Protein AF-0000000084528798 (afdb_homodimer)

Solvent-accessible surface area (backbone atoms only — not comparable to full-atom values): 13586 Å² total; per-residue (Å²): 125,81,84,68,62,78,54,37,40,62,42,33,38,35,39,49,22,84,53,49,70,63,36,51,53,48,48,32,51,74,66,66,48,77,64,80,44,72,60,97,54,36,36,28,40,72,38,55,79,26,34,38,34,40,31,24,54,90,60,42,55,84,76,46,44,82,56,61,75,36,74,77,37,29,56,46,39,40,28,24,47,32,93,45,49,67,62,51,49,53,52,37,46,74,59,69,45,69,67,54,34,64,78,43,78,44,96,85,77,35,35,33,29,29,34,57,49,85,43,33,49,34,41,30,38,30,75,125,80,85,69,61,76,55,37,41,62,42,33,38,36,38,50,23,86,53,49,70,62,37,50,53,47,48,32,51,72,66,68,47,76,64,81,43,74,61,97,54,36,37,28,39,70,39,55,79,26,35,38,33,40,31,24,54,89,59,42,55,83,76,44,43,80,56,62,74,37,74,76,36,30,59,47,38,38,30,23,46,32,95,46,49,68,61,50,50,53,52,37,47,74,58,71,45,69,66,55,35,63,79,41,78,43,97,86,77,34,36,35,31,29,33,57,50,86,41,33,49,34,42,31,38,30,76

Foldseek 3Di:
DPPDDPDDDAAEDEDEAQDQVQLLLLVCLLVVDHWPDDDDAWTWHDDPRHIYIYGYPVCVCVVDPPDDDDAFAEDDEAEDEDPDAVVSQVSSVVSVFDWPDDQDADPVGKGWTWGAGPRHYIYIYID/DPPDDPDDDAAEDEDEAQDQVQLLLLVCLLVVDHWPDDDDAWTWHDDPRHIYIYGYPVCVCVVDPPDDDDAFAEDDEAEDEDPDAVVSQVSSVVSVFDWPDDQDADPVGKGWTWGAGPRHYIYIYID

Structure (mmCIF, N/CA/C/O backbone):
data_AF-0000000084528798-model_v1
#
loop_
_entity.id
_entity.type
_entity.pdbx_description
1 polymer 'VOC d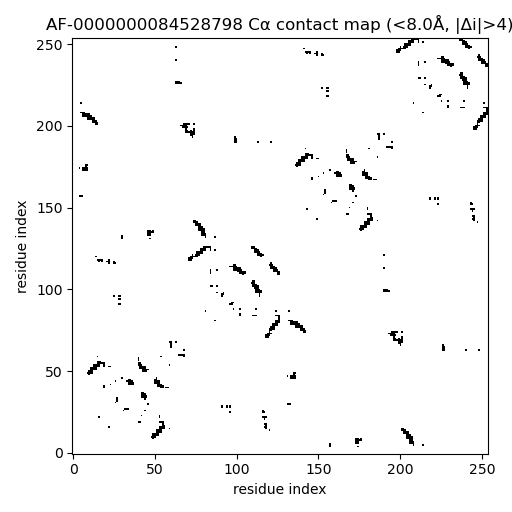omain-containing protein'
#
loop_
_atom_site.group_PDB
_atom_site.id
_atom_site.type_symbol
_atom_site.label_atom_id
_atom_site.label_alt_id
_atom_site.label_comp_id
_atom_site.label_asym_id
_atom_site.label_entity_id
_atom_site.label_seq_id
_atom_site.pdbx_PDB_ins_code
_atom_site.Cartn_x
_atom_site.Cartn_y
_atom_site.Cartn_z
_atom_site.occupancy
_atom_site.B_iso_or_equiv
_atom_site.auth_seq_id
_atom_site.auth_comp_id
_atom_site.auth_asym_id
_atom_site.auth_atom_id
_atom_site.pdbx_PDB_model_num
ATOM 1 N N . MET A 1 1 ? 12.227 8.516 27.359 1 34.59 1 MET A N 1
ATOM 2 C CA . MET A 1 1 ? 10.883 8.781 26.859 1 34.59 1 MET A CA 1
ATOM 3 C C . MET A 1 1 ? 10.594 7.945 25.609 1 34.59 1 MET A C 1
ATOM 5 O O . MET A 1 1 ? 11.383 7.938 24.672 1 34.59 1 MET A O 1
ATOM 9 N N . SER A 1 2 ? 10.016 6.867 25.531 1 41.38 2 SER A N 1
ATOM 10 C CA . SER A 1 2 ? 9.867 5.926 24.422 1 41.38 2 SER A CA 1
ATOM 11 C C . SER A 1 2 ? 9.555 6.648 23.109 1 41.38 2 SER A C 1
ATOM 13 O O . SER A 1 2 ? 8.602 7.422 23.031 1 41.38 2 SER A O 1
ATOM 15 N N . ASP A 1 3 ? 10.422 7.109 22.359 1 48.25 3 ASP A N 1
ATOM 16 C CA . ASP A 1 3 ? 10.32 7.961 21.172 1 48.25 3 ASP A CA 1
ATOM 17 C C . ASP A 1 3 ? 9.125 7.555 20.312 1 48.25 3 ASP A C 1
ATOM 19 O O . ASP A 1 3 ? 9.258 6.711 19.422 1 48.25 3 ASP A O 1
ATOM 23 N N . GLU A 1 4 ? 7.996 7.441 20.984 1 60.97 4 GLU A N 1
ATOM 24 C CA . GLU A 1 4 ? 6.73 6.98 20.422 1 60.97 4 GLU A CA 1
ATOM 25 C C . GLU A 1 4 ? 6.344 7.801 19.188 1 60.97 4 GLU A C 1
ATOM 27 O O . GLU A 1 4 ? 6.273 9.031 19.25 1 60.97 4 GLU A O 1
ATOM 32 N N . THR A 1 5 ? 6.652 7.254 17.984 1 78.62 5 THR A N 1
ATOM 33 C CA . THR A 1 5 ? 6.195 7.938 16.781 1 78.62 5 THR A CA 1
ATOM 34 C C . THR A 1 5 ? 4.688 8.172 16.828 1 78.62 5 THR A C 1
ATOM 36 O O . THR A 1 5 ? 3.961 7.434 17.5 1 78.62 5 THR A O 1
ATOM 39 N N . TRP A 1 6 ? 4.297 9.273 16.484 1 88.19 6 TRP A N 1
ATOM 40 C CA . TRP A 1 6 ? 2.889 9.656 16.5 1 88.19 6 TRP A CA 1
ATOM 41 C C . TRP A 1 6 ? 2.057 8.734 15.625 1 88.19 6 TRP A C 1
ATOM 43 O O . TRP A 1 6 ? 0.857 8.555 15.859 1 88.19 6 TRP A O 1
ATOM 53 N N . ALA A 1 7 ? 2.82 8.141 14.594 1 89.69 7 ALA A N 1
ATOM 54 C CA . ALA A 1 7 ? 2.145 7.273 13.625 1 89.69 7 ALA A CA 1
ATOM 55 C C . ALA A 1 7 ? 2.316 5.805 13.992 1 89.69 7 ALA A C 1
ATOM 57 O O . ALA A 1 7 ? 3.43 5.352 14.266 1 89.69 7 ALA A O 1
ATOM 58 N N . GLY A 1 8 ? 1.163 5.031 14.078 1 93.44 8 GLY A N 1
ATOM 59 C CA . GLY A 1 8 ? 1.229 3.598 14.312 1 93.44 8 GLY A CA 1
ATOM 60 C C . GLY A 1 8 ? 1.553 2.803 13.062 1 93.44 8 GLY A C 1
ATOM 61 O O . GLY A 1 8 ? 1.777 3.379 12 1 93.44 8 GLY A O 1
ATOM 62 N N . THR A 1 9 ? 1.639 1.48 13.227 1 95.69 9 THR A N 1
ATOM 63 C CA . THR A 1 9 ? 1.802 0.567 12.102 1 95.69 9 THR A CA 1
ATOM 64 C C . THR A 1 9 ? 0.577 0.606 11.195 1 95.69 9 THR A C 1
ATOM 66 O O . THR A 1 9 ? -0.559 0.642 11.672 1 95.69 9 THR A O 1
ATOM 69 N N . PRO A 1 10 ? 0.876 0.73 9.828 1 98 10 PRO A N 1
ATOM 70 C CA . PRO A 1 10 ? -0.282 0.629 8.938 1 98 10 PRO A CA 1
ATOM 71 C C . PRO A 1 10 ? -1.123 -0.618 9.203 1 98 10 PRO A C 1
ATOM 73 O O . PRO A 1 10 ? -0.584 -1.724 9.289 1 98 10 PRO A O 1
ATOM 76 N N . THR A 1 11 ? -2.436 -0.411 9.336 1 97.69 11 THR A N 1
ATOM 77 C CA . THR A 1 11 ? -3.312 -1.5 9.75 1 97.69 11 THR A CA 1
ATOM 78 C C . THR A 1 11 ? -4.188 -1.962 8.586 1 97.69 11 THR A C 1
ATOM 80 O O . THR A 1 11 ? -4.785 -3.037 8.641 1 97.69 11 THR A O 1
ATOM 83 N N . ALA A 1 12 ? -4.309 -1.135 7.57 1 98.38 12 ALA A N 1
ATOM 84 C CA . ALA A 1 12 ? -5.117 -1.499 6.41 1 98.38 12 ALA A CA 1
ATOM 85 C C . ALA A 1 12 ? -4.574 -0.859 5.137 1 98.38 12 ALA A C 1
ATOM 87 O O . ALA A 1 12 ? -3.998 0.232 5.18 1 98.38 12 ALA A O 1
ATOM 88 N N . THR A 1 13 ? -4.645 -1.525 4.105 1 98.81 13 THR A N 1
ATOM 89 C CA . THR A 1 13 ? -4.445 -1.022 2.752 1 98.81 13 THR A CA 1
ATOM 90 C C . THR A 1 13 ? -5.719 -1.188 1.922 1 98.81 13 THR A C 1
ATOM 92 O O . THR A 1 13 ? -6.242 -2.295 1.793 1 98.81 13 THR A O 1
ATOM 95 N N . THR A 1 14 ? -6.242 -0.095 1.463 1 98.81 14 THR A N 1
ATOM 96 C CA . THR A 1 14 ? -7.402 -0.132 0.583 1 98.81 14 THR A CA 1
ATOM 97 C C . THR A 1 14 ? -6.973 -0.08 -0.881 1 98.81 14 THR A C 1
ATOM 99 O O . THR A 1 14 ? -6.406 0.917 -1.332 1 98.81 14 THR A O 1
ATOM 102 N N . LEU A 1 15 ? -7.223 -1.139 -1.573 1 98.75 15 LEU A N 1
ATOM 103 C CA . LEU A 1 15 ? -6.875 -1.273 -2.984 1 98.75 15 LEU A CA 1
ATOM 104 C C . LEU A 1 15 ? -8.094 -1.033 -3.869 1 98.75 15 LEU A C 1
ATOM 106 O O . LEU A 1 15 ? -9.164 -1.598 -3.629 1 98.75 15 LEU A O 1
ATOM 110 N N . PHE A 1 16 ? -7.906 -0.176 -4.871 1 98.62 16 PHE A N 1
ATOM 111 C CA . PHE A 1 16 ? -9 0.13 -5.785 1 98.62 16 PHE A CA 1
ATOM 112 C C . PHE A 1 16 ? -9.133 -0.948 -6.852 1 98.62 16 PHE A C 1
ATOM 114 O O . PHE A 1 16 ? -8.125 -1.422 -7.391 1 98.62 16 PHE A O 1
ATOM 121 N N . CYS A 1 17 ? -10.32 -1.324 -7.109 1 97.44 17 CYS A N 1
ATOM 122 C CA . CYS A 1 17 ? -10.539 -2.395 -8.07 1 97.44 17 CYS A CA 1
ATOM 123 C C . CYS A 1 17 ? -11.641 -2.023 -9.062 1 97.44 17 CYS A C 1
ATOM 125 O O . CYS A 1 17 ? -12.695 -1.531 -8.664 1 97.44 17 CYS A O 1
ATOM 127 N N . GLU A 1 18 ? -11.5 -2.258 -10.352 1 97.44 18 GLU A N 1
ATOM 128 C CA . GLU A 1 18 ? -12.484 -2.008 -11.398 1 97.44 18 GLU A CA 1
ATOM 129 C C . GLU A 1 18 ? -13.484 -3.156 -11.492 1 97.44 18 GLU A C 1
ATOM 131 O O . GLU A 1 18 ? -14.672 -2.932 -11.742 1 97.44 18 GLU A O 1
ATOM 136 N N . ASP A 1 19 ? -13.039 -4.359 -11.383 1 98 19 ASP A N 1
ATOM 137 C CA . ASP A 1 19 ? -13.836 -5.578 -11.375 1 98 19 ASP A CA 1
ATOM 138 C C . ASP A 1 19 ? -13.75 -6.289 -10.031 1 98 19 ASP A C 1
ATOM 140 O O . ASP A 1 19 ? -12.906 -7.168 -9.844 1 98 19 ASP A O 1
ATOM 144 N N . LEU A 1 20 ? -14.672 -5.93 -9.109 1 98.25 20 LEU A N 1
ATOM 145 C CA . LEU A 1 20 ? -14.586 -6.402 -7.73 1 98.25 20 LEU A CA 1
ATOM 146 C C . LEU A 1 20 ? -14.75 -7.918 -7.664 1 98.25 20 LEU A C 1
ATOM 148 O O . LEU A 1 20 ? -13.945 -8.609 -7.043 1 98.25 20 LEU A O 1
ATOM 152 N N . PRO A 1 21 ? -15.727 -8.547 -8.383 1 98.25 21 PRO A N 1
ATOM 153 C CA . PRO A 1 21 ? -15.859 -10 -8.32 1 98.25 21 PRO A CA 1
ATOM 154 C C . PRO A 1 21 ? -14.594 -10.727 -8.773 1 98.25 21 PRO A C 1
ATOM 156 O O . PRO A 1 21 ? -14.148 -11.672 -8.117 1 98.25 21 PRO A O 1
ATOM 159 N N . ALA A 1 22 ? -14 -10.312 -9.852 1 98.44 22 ALA A N 1
ATOM 160 C CA . ALA A 1 22 ? -12.781 -10.945 -10.344 1 98.44 22 ALA A CA 1
ATOM 161 C C . ALA A 1 22 ? -11.633 -10.773 -9.352 1 98.44 22 ALA A C 1
ATOM 163 O O . ALA A 1 22 ? -10.828 -11.688 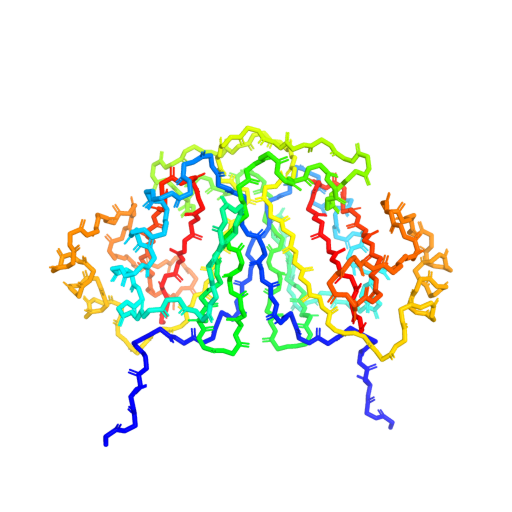-9.156 1 98.44 22 ALA A O 1
ATOM 164 N N . THR A 1 23 ? -11.539 -9.594 -8.781 1 98.56 23 THR A N 1
ATOM 165 C CA . THR A 1 23 ? -10.484 -9.312 -7.812 1 98.56 23 THR A CA 1
ATOM 166 C C . THR A 1 23 ? -10.68 -10.141 -6.543 1 98.56 23 THR A C 1
ATOM 168 O O . THR A 1 23 ? -9.727 -10.688 -5.996 1 98.56 23 THR A O 1
ATOM 171 N N . VAL A 1 24 ? -11.883 -10.211 -6.098 1 98.56 24 VAL A N 1
ATOM 172 C CA . VAL A 1 24 ? -12.195 -11.023 -4.93 1 98.56 24 VAL A CA 1
ATOM 173 C C . VAL A 1 24 ? -11.812 -12.477 -5.191 1 98.56 24 VAL A C 1
ATOM 175 O O . VAL A 1 24 ? -11.211 -13.133 -4.34 1 98.56 24 VAL A O 1
ATOM 178 N N . ASP A 1 25 ? -12.172 -12.992 -6.344 1 98.56 25 ASP A N 1
ATOM 179 C CA . ASP A 1 25 ? -11.812 -14.352 -6.707 1 98.56 25 ASP A CA 1
ATOM 180 C C . ASP A 1 25 ? -10.297 -14.547 -6.672 1 98.56 25 ASP A C 1
ATOM 182 O O . ASP A 1 25 ? -9.805 -15.562 -6.172 1 98.56 25 ASP A O 1
ATOM 186 N N . PHE A 1 26 ? -9.578 -13.617 -7.164 1 98.75 26 PHE A N 1
ATOM 187 C CA . PHE A 1 26 ? -8.125 -13.664 -7.125 1 98.75 26 PHE A CA 1
ATOM 188 C C . PHE A 1 26 ? -7.625 -13.781 -5.691 1 98.75 26 PHE A C 1
ATOM 190 O O . PHE A 1 26 ? -6.801 -14.648 -5.387 1 98.75 26 PHE A O 1
ATOM 197 N N . TYR A 1 27 ? -8.07 -12.93 -4.809 1 98.56 27 TYR A N 1
ATOM 198 C CA . TYR A 1 27 ? -7.547 -12.891 -3.447 1 98.56 27 TYR A CA 1
ATOM 199 C C . TYR A 1 27 ? -7.973 -14.125 -2.666 1 98.56 27 TYR A C 1
ATOM 201 O O . TYR A 1 27 ? -7.246 -14.586 -1.778 1 98.56 27 TYR A O 1
ATOM 209 N N . ARG A 1 28 ? -9.141 -14.711 -2.977 1 97.94 28 ARG A N 1
ATOM 210 C CA . ARG A 1 28 ? -9.516 -15.984 -2.381 1 97.94 28 ARG A CA 1
ATOM 211 C C . ARG A 1 28 ? -8.484 -17.062 -2.703 1 97.94 28 ARG A C 1
ATOM 213 O O . ARG A 1 28 ? -8.078 -17.828 -1.824 1 97.94 28 ARG A O 1
ATOM 220 N N . ARG A 1 29 ? -8.086 -17.094 -3.943 1 97.94 29 ARG A N 1
ATOM 221 C CA . ARG A 1 29 ? -7.09 -18.078 -4.367 1 97.94 29 ARG A CA 1
ATOM 222 C C . ARG A 1 29 ? -5.707 -17.719 -3.834 1 97.94 29 ARG A C 1
ATOM 224 O O . ARG A 1 29 ? -4.988 -18.578 -3.322 1 97.94 29 ARG A O 1
ATOM 231 N N . PHE A 1 30 ? -5.352 -16.484 -3.867 1 98.12 30 PHE A N 1
ATOM 232 C CA . PHE A 1 30 ? -4.043 -15.984 -3.453 1 98.12 30 PHE A CA 1
ATOM 233 C C . PHE A 1 30 ? -3.795 -16.281 -1.979 1 98.12 30 PHE A C 1
ATOM 235 O O . PHE A 1 30 ? -2.752 -16.828 -1.617 1 98.12 30 PHE A O 1
ATOM 242 N N . LEU A 1 31 ? -4.797 -16 -1.213 1 96.69 31 LEU A N 1
ATOM 243 C CA . LEU A 1 31 ? -4.613 -16.109 0.23 1 96.69 31 LEU A CA 1
ATOM 244 C C . LEU A 1 31 ? -5.137 -17.453 0.745 1 96.69 31 LEU A C 1
ATOM 246 O O . LEU A 1 31 ? -4.789 -17.875 1.849 1 96.69 31 LEU A O 1
ATOM 250 N N . GLY A 1 32 ? -5.965 -18.062 -0.044 1 94.88 32 GLY A N 1
ATOM 251 C CA . GLY A 1 32 ? -6.535 -19.328 0.364 1 94.88 32 GLY A CA 1
ATOM 252 C C . GLY A 1 32 ? -7.488 -19.219 1.537 1 94.88 32 GLY A C 1
ATOM 253 O O . GLY A 1 32 ? -7.504 -20.078 2.424 1 94.88 32 GLY A O 1
ATOM 254 N N . GLN A 1 33 ? -8.188 -18.125 1.644 1 94.75 33 GLN A N 1
ATOM 255 C CA . GLN A 1 33 ? -9.109 -17.891 2.748 1 94.75 33 GLN A CA 1
ATOM 256 C C . GLN A 1 33 ? -10.344 -17.125 2.273 1 94.75 33 GLN A C 1
ATOM 258 O O . GLN A 1 33 ? -10.336 -16.531 1.2 1 94.75 33 GLN A O 1
ATOM 263 N N . ALA A 1 34 ? -11.398 -17.188 3.09 1 95.69 34 ALA A N 1
ATOM 264 C CA . ALA A 1 34 ? -12.602 -16.406 2.848 1 95.69 34 ALA A CA 1
ATOM 265 C C . ALA A 1 34 ? -12.422 -14.961 3.312 1 95.69 34 ALA A C 1
ATOM 267 O O . ALA A 1 34 ? -11.617 -14.688 4.207 1 95.69 34 ALA A O 1
ATOM 268 N N . PRO A 1 35 ? -13.188 -14.055 2.635 1 97.69 35 PRO A N 1
ATOM 269 C CA . PRO A 1 35 ? -13.141 -12.68 3.137 1 97.69 35 PRO A CA 1
ATOM 270 C C . PRO A 1 35 ? -13.75 -12.539 4.527 1 97.69 35 PRO A C 1
ATOM 272 O O . PRO A 1 35 ? -14.594 -13.352 4.922 1 97.69 35 PRO A O 1
ATOM 275 N N . ILE A 1 36 ? -13.305 -11.508 5.219 1 96.5 36 ILE A N 1
ATOM 276 C CA . ILE A 1 36 ? -13.812 -11.172 6.543 1 96.5 36 ILE A CA 1
ATOM 277 C C . ILE A 1 36 ? -15.141 -10.43 6.418 1 96.5 36 ILE A C 1
ATOM 279 O O . ILE A 1 36 ? -15.969 -10.461 7.332 1 96.5 36 ILE A O 1
ATOM 283 N N . PHE A 1 37 ? -15.289 -9.758 5.367 1 97.5 37 PHE A N 1
ATOM 284 C CA . PHE A 1 37 ? -16.469 -8.945 5.055 1 97.5 37 PHE A CA 1
ATOM 285 C C . PHE A 1 37 ? -16.609 -8.773 3.547 1 97.5 37 PHE A C 1
ATOM 287 O O . PHE A 1 37 ? -15.617 -8.703 2.822 1 97.5 37 PHE A O 1
ATOM 294 N N . GLU A 1 38 ? -17.812 -8.727 3.035 1 97.81 38 GLU A N 1
ATOM 295 C CA . GLU A 1 38 ? -18.078 -8.477 1.618 1 97.81 38 GLU A CA 1
ATOM 296 C C . GLU A 1 38 ? -19.438 -7.828 1.406 1 97.81 38 GLU A C 1
ATOM 298 O O . GLU A 1 38 ? -20.438 -8.242 2.008 1 97.81 38 GLU A O 1
ATOM 303 N N . ASP A 1 39 ? -19.484 -6.84 0.678 1 97.12 39 ASP A N 1
ATOM 304 C CA . ASP A 1 39 ? -20.734 -6.27 0.182 1 97.12 39 ASP A CA 1
ATOM 305 C C . ASP A 1 39 ? -20.609 -5.867 -1.286 1 97.12 39 ASP A C 1
ATOM 307 O O . ASP A 1 39 ? -19.719 -6.352 -1.994 1 97.12 39 ASP A O 1
ATOM 311 N N . ASP A 1 40 ? -21.531 -5.035 -1.792 1 96.69 40 ASP A N 1
ATOM 312 C CA . ASP A 1 40 ? -21.609 -4.762 -3.223 1 96.69 40 ASP A CA 1
ATOM 313 C C . ASP A 1 40 ? -20.438 -3.91 -3.684 1 96.69 40 ASP A C 1
ATOM 315 O O . ASP A 1 40 ? -20.047 -3.943 -4.855 1 96.69 40 ASP A O 1
ATOM 319 N N . SER A 1 41 ? -19.828 -3.209 -2.748 1 97.56 41 SER A N 1
ATOM 320 C CA . SER A 1 41 ? -18.828 -2.232 -3.18 1 97.56 41 SER A CA 1
ATOM 321 C C . SER A 1 41 ? -17.469 -2.516 -2.557 1 97.56 41 SER A C 1
ATOM 323 O O . SER A 1 41 ? -16.484 -1.863 -2.893 1 97.56 41 SER A O 1
ATOM 325 N N . SER A 1 42 ? -17.375 -3.494 -1.683 1 98.06 42 SER A N 1
ATOM 326 C CA . SER A 1 42 ? -16.109 -3.717 -1.012 1 98.06 42 SER A CA 1
ATOM 327 C C . SER A 1 42 ? -16 -5.145 -0.486 1 98.06 42 SER A C 1
ATOM 329 O O . SER A 1 42 ? -17 -5.836 -0.347 1 98.06 42 SER A O 1
ATOM 331 N N . CYS A 1 43 ? -14.805 -5.582 -0.287 1 98.75 43 CYS A N 1
ATOM 332 C CA . CYS A 1 43 ? -14.453 -6.879 0.283 1 98.75 43 CYS A CA 1
ATOM 333 C C . CYS A 1 43 ? -13.172 -6.785 1.101 1 98.75 43 CYS A C 1
ATOM 335 O O . CYS A 1 43 ? -12.211 -6.129 0.688 1 98.75 43 CYS A O 1
ATOM 337 N N . VAL A 1 44 ? -13.156 -7.414 2.254 1 98.69 44 VAL A N 1
ATOM 338 C CA . VAL A 1 44 ? -12.023 -7.262 3.152 1 98.69 44 VAL A CA 1
ATOM 339 C C . VAL A 1 44 ? -11.375 -8.625 3.404 1 98.69 44 VAL A C 1
ATOM 341 O O . VAL A 1 44 ? -12.062 -9.586 3.744 1 98.69 44 VAL A O 1
ATOM 344 N N . PHE A 1 45 ? -10.086 -8.727 3.197 1 98.38 45 PHE A N 1
ATOM 345 C CA . PHE A 1 45 ? -9.25 -9.867 3.564 1 98.38 45 PHE A CA 1
ATOM 346 C C . PHE A 1 45 ? -8.234 -9.469 4.625 1 98.38 45 PHE A C 1
ATOM 348 O O . PHE A 1 45 ? -8.141 -8.297 5 1 98.38 45 PHE A O 1
ATOM 355 N N . ARG A 1 46 ? -7.578 -10.453 5.152 1 96.81 46 ARG A N 1
ATOM 356 C CA . ARG A 1 46 ? -6.445 -10.227 6.043 1 96.81 46 ARG A CA 1
ATOM 357 C C . ARG A 1 46 ? -5.176 -10.867 5.488 1 96.81 46 ARG A C 1
ATOM 359 O O . ARG A 1 46 ? -5.207 -12 5 1 96.81 46 ARG A O 1
ATOM 366 N N . ILE A 1 47 ? -4.141 -10.164 5.496 1 95.94 47 ILE A N 1
ATOM 367 C CA . ILE A 1 47 ? -2.807 -10.703 5.25 1 95.94 47 ILE A CA 1
ATOM 368 C C . ILE A 1 47 ? -1.925 -10.469 6.477 1 95.94 47 ILE A C 1
ATOM 370 O O . ILE A 1 47 ? -1.503 -9.344 6.738 1 95.94 47 ILE A O 1
ATOM 374 N N . GLY A 1 48 ? -1.636 -11.508 7.184 1 94 48 GLY A N 1
ATOM 375 C CA . GLY A 1 48 ? -1.041 -11.32 8.5 1 94 48 GLY A CA 1
ATOM 376 C C . GLY A 1 48 ? -1.878 -10.438 9.406 1 94 48 GLY A C 1
ATOM 377 O O . GLY A 1 48 ? -3.061 -10.711 9.633 1 94 48 GLY A O 1
ATOM 378 N N . GLU A 1 49 ? -1.336 -9.32 9.812 1 94.75 49 GLU A N 1
ATOM 379 C CA . GLU A 1 49 ? -2.021 -8.43 10.75 1 94.75 49 GLU A CA 1
ATOM 380 C C . GLU A 1 49 ? -2.639 -7.238 10.023 1 94.75 49 GLU A C 1
ATOM 382 O O . GLU A 1 49 ? -3.178 -6.332 10.664 1 94.75 49 GLU A O 1
ATOM 387 N N . THR A 1 50 ? -2.574 -7.23 8.773 1 96.81 50 THR A N 1
ATOM 388 C CA . THR A 1 50 ? -3.041 -6.102 7.984 1 96.81 50 THR A CA 1
ATOM 389 C C . THR A 1 50 ? -4.34 -6.445 7.258 1 96.81 50 THR A C 1
ATOM 391 O O . THR A 1 50 ? -4.477 -7.543 6.715 1 96.81 50 THR A O 1
ATOM 394 N N . MET A 1 51 ? -5.25 -5.5 7.25 1 97.94 51 MET A N 1
ATOM 395 C CA . MET A 1 51 ? -6.461 -5.645 6.445 1 97.94 51 MET A CA 1
ATOM 396 C C . MET A 1 51 ? -6.23 -5.156 5.02 1 97.94 51 MET A C 1
ATOM 398 O O . MET A 1 51 ? -5.602 -4.121 4.809 1 97.94 51 MET A O 1
ATOM 402 N N . ILE A 1 52 ? -6.684 -5.949 4.109 1 98.62 52 ILE A N 1
ATOM 403 C CA . ILE A 1 52 ? -6.727 -5.555 2.705 1 98.62 52 ILE A CA 1
ATOM 404 C C . ILE A 1 52 ? -8.172 -5.297 2.285 1 98.62 52 ILE A C 1
ATOM 406 O O . ILE A 1 52 ? -8.969 -6.234 2.166 1 98.62 52 ILE A O 1
ATOM 410 N N . ASN A 1 53 ? -8.461 -4.035 2.164 1 98.62 53 ASN A N 1
ATOM 411 C CA . ASN A 1 53 ? -9.781 -3.629 1.708 1 98.62 53 ASN A CA 1
ATOM 412 C C . ASN A 1 53 ? -9.828 -3.465 0.192 1 98.62 53 ASN A C 1
ATOM 414 O O . ASN A 1 53 ? -9.203 -2.555 -0.358 1 98.62 53 ASN A O 1
ATOM 418 N N . LEU A 1 54 ? -10.5 -4.387 -0.449 1 98.81 54 LEU A N 1
ATOM 419 C CA . LEU A 1 54 ? -10.781 -4.211 -1.868 1 98.81 54 LEU A CA 1
ATOM 420 C C . LEU A 1 54 ? -11.977 -3.285 -2.072 1 98.81 54 LEU A C 1
ATOM 422 O O . LEU A 1 54 ? -13.07 -3.561 -1.575 1 98.81 54 LEU A O 1
ATOM 426 N N . LEU A 1 55 ? -11.789 -2.174 -2.758 1 98.69 55 LEU A N 1
ATOM 427 C CA . LEU A 1 55 ? -12.828 -1.163 -2.918 1 98.69 55 LEU A CA 1
ATOM 428 C C . LEU A 1 55 ? -13.141 -0.931 -4.395 1 98.69 55 LEU A C 1
ATOM 430 O O . LEU A 1 55 ? -12.25 -0.58 -5.172 1 98.69 55 LEU A O 1
ATOM 434 N N . HIS A 1 56 ? -14.367 -1.156 -4.73 1 98.62 56 HIS A N 1
ATOM 435 C CA . HIS A 1 56 ? -14.781 -0.878 -6.102 1 98.62 56 HIS A CA 1
ATOM 436 C C . HIS A 1 56 ? -14.617 0.601 -6.434 1 98.62 56 HIS A C 1
ATOM 438 O O . HIS A 1 56 ? -14.945 1.465 -5.617 1 98.62 56 HIS A O 1
ATOM 444 N N . VAL A 1 57 ? -14.219 0.868 -7.629 1 97.81 57 VAL A N 1
ATOM 445 C CA . VAL A 1 57 ? -13.82 2.207 -8.047 1 97.81 57 VAL A CA 1
ATOM 446 C C . VAL A 1 57 ? -15 3.16 -7.934 1 97.81 57 VAL A C 1
ATOM 448 O O . VAL A 1 57 ? -14.82 4.363 -7.727 1 97.81 57 VAL A O 1
ATOM 451 N N . GLN A 1 58 ? -16.203 2.729 -7.973 1 97.5 58 GLN A N 1
ATOM 452 C CA . GLN A 1 58 ? -17.375 3.584 -7.867 1 97.5 58 GLN A CA 1
ATOM 453 C C . GLN A 1 58 ? -17.469 4.219 -6.484 1 97.5 58 GLN A C 1
ATOM 455 O O . GLN A 1 58 ? -18.078 5.277 -6.32 1 97.5 58 GLN A O 1
ATOM 460 N N . ALA A 1 59 ? -16.891 3.633 -5.48 1 97.44 59 ALA A N 1
ATOM 461 C CA . ALA A 1 59 ? -16.969 4.117 -4.105 1 97.44 59 ALA A CA 1
ATOM 462 C C . ALA A 1 59 ? -15.742 4.945 -3.74 1 97.44 59 ALA A C 1
ATOM 464 O O . ALA A 1 59 ? -15.695 5.566 -2.676 1 97.44 59 ALA A O 1
ATOM 465 N N . VAL A 1 60 ? -14.742 5.02 -4.609 1 97.94 60 VAL A N 1
ATOM 466 C CA . VAL A 1 60 ? -13.422 5.57 -4.324 1 97.94 60 VAL A CA 1
ATOM 467 C C . VAL A 1 60 ? -13.523 7.078 -4.109 1 97.94 60 VAL A C 1
ATOM 469 O O . VAL A 1 60 ? -12.906 7.625 -3.193 1 97.94 60 VAL A O 1
ATOM 472 N N . PRO A 1 61 ? -14.352 7.797 -4.887 1 96.81 61 PRO A N 1
ATOM 473 C CA . PRO A 1 61 ? -14.375 9.25 -4.711 1 96.81 61 PRO A CA 1
ATOM 474 C C . PRO A 1 61 ? -14.734 9.664 -3.285 1 96.81 61 PRO A C 1
ATOM 476 O O . PRO A 1 61 ? -14.141 10.602 -2.744 1 96.81 61 PRO A O 1
ATOM 479 N N . GLU A 1 62 ? -15.57 9.023 -2.584 1 95 62 GLU A N 1
ATOM 480 C CA . GLU A 1 62 ? -15.945 9.336 -1.209 1 95 62 GLU A CA 1
ATOM 481 C C . GLU A 1 62 ? -14.742 9.25 -0.276 1 95 62 GLU A C 1
ATOM 483 O O . GLU A 1 62 ? -14.672 9.969 0.722 1 95 62 GLU A O 1
ATOM 488 N N . LEU A 1 63 ? -13.82 8.414 -0.641 1 97.25 63 LEU A N 1
ATOM 489 C CA . LEU A 1 63 ? -12.664 8.141 0.207 1 97.25 63 LEU A CA 1
ATOM 490 C C . LEU A 1 63 ? -11.555 9.156 -0.034 1 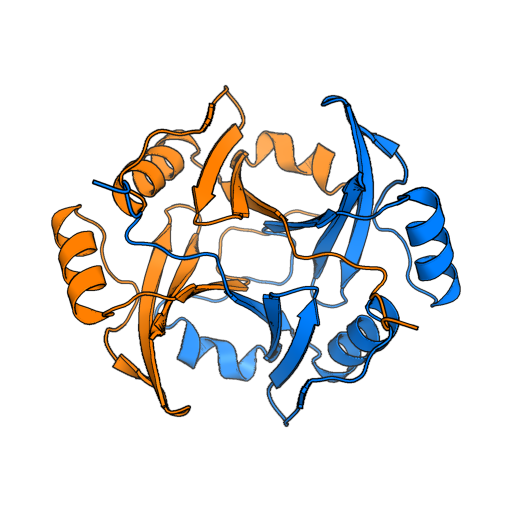97.25 63 LEU A C 1
ATOM 492 O O . LEU A 1 63 ? -10.883 9.586 0.909 1 97.25 63 LEU A O 1
ATOM 496 N N . ILE A 1 64 ? -11.43 9.617 -1.303 1 98.19 64 ILE A N 1
ATOM 497 C CA . ILE A 1 64 ? -10.188 10.305 -1.605 1 98.19 64 ILE A CA 1
ATOM 498 C C . ILE A 1 64 ? -10.484 11.719 -2.111 1 98.19 64 ILE A C 1
ATOM 500 O O . ILE A 1 64 ? -9.57 12.469 -2.451 1 98.19 64 ILE A O 1
ATOM 504 N N . ASP A 1 65 ? -11.734 12.094 -2.158 1 96.94 65 ASP A N 1
ATOM 505 C CA . ASP A 1 65 ? -12.047 13.438 -2.631 1 96.94 65 ASP A CA 1
ATOM 506 C C . ASP A 1 65 ? -11.234 14.492 -1.869 1 96.94 65 ASP A C 1
ATOM 508 O O . ASP A 1 65 ? -11.102 14.414 -0.646 1 96.94 65 ASP A O 1
ATOM 512 N N . PRO A 1 66 ? -10.672 15.422 -2.516 1 97.56 66 PRO A N 1
ATOM 513 C CA . PRO A 1 66 ? -10.898 15.828 -3.906 1 97.56 66 PRO A CA 1
ATOM 514 C C . PRO A 1 66 ? -9.859 15.242 -4.863 1 97.56 66 PRO A C 1
ATOM 516 O O . PRO A 1 66 ? -9.82 15.617 -6.039 1 97.56 66 PRO A O 1
ATOM 519 N N . ALA A 1 67 ? -8.969 14.367 -4.441 1 97.31 67 ALA A N 1
ATOM 520 C CA . ALA A 1 67 ? -7.945 13.805 -5.316 1 97.31 67 ALA A CA 1
ATOM 521 C C . ALA A 1 67 ? -8.57 12.945 -6.41 1 97.31 67 ALA A C 1
ATOM 523 O O . ALA A 1 67 ? -9.539 12.219 -6.168 1 97.31 67 ALA A O 1
ATOM 524 N N . PRO A 1 68 ? -8.008 12.969 -7.516 1 93.56 68 PRO A N 1
ATOM 525 C CA . PRO A 1 68 ? -8.5 12.078 -8.57 1 93.56 68 PRO A CA 1
ATOM 526 C C . PRO A 1 68 ? -7.938 10.664 -8.469 1 93.56 68 PRO A C 1
ATOM 528 O O . PRO A 1 68 ? -6.77 10.484 -8.109 1 93.56 68 PRO A O 1
ATOM 531 N N . MET A 1 69 ? -8.797 9.719 -8.805 1 93.75 69 MET A N 1
ATOM 532 C CA . MET A 1 69 ? -8.352 8.336 -8.922 1 93.75 69 MET A CA 1
ATOM 533 C C . MET A 1 69 ? -7.492 8.148 -10.172 1 93.75 69 MET A C 1
ATOM 535 O O . MET A 1 69 ? -7.793 8.703 -11.227 1 93.75 69 MET A O 1
ATOM 539 N N . ALA A 1 70 ? -6.52 7.348 -10.062 1 93.06 70 ALA A N 1
ATOM 540 C CA . ALA A 1 70 ? -5.672 7.047 -11.211 1 93.06 70 ALA A CA 1
ATOM 541 C C . ALA A 1 70 ? -6.25 5.898 -12.031 1 93.06 70 ALA A C 1
ATOM 543 O O . ALA A 1 70 ? -7.008 5.074 -11.516 1 93.06 70 ALA A O 1
ATOM 544 N N . ALA 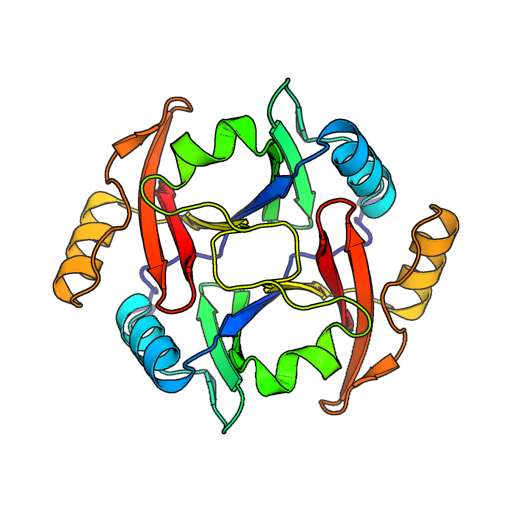A 1 71 ? -5.805 5.852 -13.32 1 91.19 71 ALA A N 1
ATOM 545 C CA . ALA A 1 71 ? -6.086 4.676 -14.141 1 91.19 71 ALA A CA 1
ATOM 546 C C . ALA A 1 71 ? -5.41 3.434 -13.57 1 91.19 71 ALA A C 1
ATOM 548 O O . ALA A 1 71 ? -4.461 3.537 -12.797 1 91.19 71 ALA A O 1
ATOM 549 N N . PRO A 1 72 ? -5.922 2.275 -13.922 1 90.81 72 PRO A N 1
ATOM 550 C CA . PRO A 1 72 ? -5.289 1.05 -13.43 1 90.81 72 PRO A CA 1
ATOM 551 C C . PRO A 1 72 ? -3.805 0.975 -13.773 1 90.81 72 PRO A C 1
ATOM 553 O O . PRO A 1 72 ? -3.391 1.423 -14.844 1 90.81 72 PRO A O 1
ATOM 556 N N . GLY A 1 73 ? -3.053 0.424 -12.93 1 92.5 73 GLY A N 1
ATOM 557 C CA . GLY A 1 73 ? -1.616 0.262 -13.102 1 92.5 73 GLY A CA 1
ATOM 558 C C . GLY A 1 73 ? -0.869 0.182 -11.781 1 92.5 73 GLY A C 1
ATOM 559 O O . GLY A 1 73 ? -1.461 0.353 -10.711 1 92.5 73 GLY A O 1
ATOM 560 N N . VAL A 1 74 ? 0.425 -0.041 -11.906 1 97.88 74 VAL A N 1
ATOM 561 C CA . VAL A 1 74 ? 1.228 -0.267 -10.711 1 97.88 74 VAL A CA 1
ATOM 562 C C . VAL A 1 74 ? 1.759 1.065 -10.188 1 97.88 74 VAL A C 1
ATOM 564 O O . VAL A 1 74 ? 2.436 1.799 -10.914 1 97.88 74 VAL A O 1
ATOM 567 N N . ARG A 1 75 ? 1.46 1.358 -8.977 1 97.38 75 ARG A N 1
ATOM 568 C CA . ARG A 1 75 ? 1.971 2.58 -8.367 1 97.38 75 ARG A CA 1
ATOM 569 C C . ARG A 1 75 ? 2.738 2.27 -7.086 1 97.38 75 ARG A C 1
ATOM 571 O O . ARG A 1 75 ? 3.42 3.139 -6.535 1 97.38 75 ARG A O 1
ATOM 578 N N . ALA A 1 76 ? 2.586 1.096 -6.59 1 98.56 76 ALA A N 1
ATOM 579 C CA . ALA A 1 76 ? 3.242 0.614 -5.379 1 98.56 76 ALA A CA 1
ATOM 580 C C . ALA A 1 76 ? 3.406 -0.903 -5.406 1 98.56 76 ALA A C 1
ATOM 582 O O . ALA A 1 76 ? 2.707 -1.595 -6.152 1 98.56 76 ALA A O 1
ATOM 583 N N . VAL A 1 77 ? 4.297 -1.392 -4.668 1 98.88 77 VAL A N 1
ATOM 584 C CA . VAL A 1 77 ? 4.492 -2.824 -4.473 1 98.88 77 VAL A CA 1
ATOM 585 C C . VAL A 1 77 ? 4.426 -3.156 -2.982 1 98.88 77 VAL A C 1
ATOM 587 O O . VAL A 1 77 ? 5.004 -2.449 -2.156 1 98.88 77 VAL A O 1
ATOM 590 N N . TYR A 1 78 ? 3.686 -4.172 -2.654 1 98.81 78 TYR A N 1
ATOM 591 C CA . TYR A 1 78 ? 3.48 -4.602 -1.276 1 98.81 78 TYR A CA 1
ATOM 592 C C . TYR A 1 78 ? 4.254 -5.887 -0.987 1 98.81 78 TYR A C 1
ATOM 594 O O . TYR A 1 78 ? 3.986 -6.926 -1.591 1 98.81 78 TYR A O 1
ATOM 602 N N . THR A 1 79 ? 5.148 -5.832 -0.04 1 98.69 79 THR A N 1
ATOM 603 C CA . THR A 1 79 ? 6.055 -6.949 0.192 1 98.69 79 THR A CA 1
ATOM 604 C C . THR A 1 79 ? 5.609 -7.766 1.403 1 98.69 79 THR A C 1
ATOM 606 O O . THR A 1 79 ? 5.387 -7.211 2.482 1 98.69 79 THR A O 1
ATOM 609 N N . ILE A 1 80 ? 5.469 -9.008 1.177 1 98 80 ILE A N 1
ATOM 610 C CA . ILE A 1 80 ? 5.211 -9.938 2.266 1 98 80 ILE A CA 1
ATOM 611 C C . ILE A 1 80 ? 6.375 -10.922 2.395 1 98 80 ILE A C 1
ATOM 613 O O . ILE A 1 80 ? 6.926 -11.367 1.388 1 98 80 ILE A O 1
ATOM 617 N N . GLY A 1 81 ? 6.762 -11.148 3.648 1 96.5 81 GLY A N 1
ATOM 618 C CA . GLY A 1 81 ? 7.75 -12.188 3.906 1 96.5 81 GLY A CA 1
ATOM 619 C C . GLY A 1 81 ? 7.176 -13.586 3.842 1 96.5 81 GLY A C 1
ATOM 620 O O . GLY A 1 81 ? 6.059 -13.828 4.305 1 96.5 81 GLY A O 1
ATOM 621 N N . VAL A 1 82 ? 7.887 -14.469 3.215 1 96.56 82 VAL A N 1
ATOM 622 C CA . VAL A 1 82 ? 7.52 -15.875 3.195 1 96.56 82 VAL A CA 1
ATOM 623 C C . VAL A 1 82 ? 8.703 -16.734 3.648 1 96.56 82 VAL A C 1
ATOM 625 O O . VAL A 1 82 ? 9.852 -16.281 3.602 1 96.56 82 VAL A O 1
ATOM 628 N N . GLU A 1 83 ? 8.438 -17.875 4.148 1 94.75 83 GLU A N 1
ATOM 629 C CA . GLU A 1 83 ? 9.508 -18.75 4.617 1 94.75 83 GLU A CA 1
ATOM 630 C C . GLU A 1 83 ? 10.375 -19.234 3.455 1 94.75 83 GLU A C 1
ATOM 632 O O . GLU A 1 83 ? 11.586 -19.375 3.604 1 94.75 83 GLU A O 1
ATOM 637 N N . ASP A 1 84 ? 9.75 -19.516 2.367 1 96.25 84 ASP A N 1
ATOM 638 C CA . ASP A 1 84 ? 10.383 -20.062 1.165 1 96.25 84 ASP A CA 1
ATOM 639 C C . ASP A 1 84 ? 9.695 -19.531 -0.095 1 96.25 84 ASP A C 1
ATOM 641 O O . ASP A 1 84 ? 8.57 -19.938 -0.405 1 96.25 84 ASP A O 1
ATOM 645 N N . VAL A 1 85 ? 10.43 -18.719 -0.896 1 98 85 VAL A N 1
ATOM 646 C CA . VAL A 1 85 ? 9.852 -18.047 -2.057 1 98 85 VAL A CA 1
ATOM 647 C C . VAL A 1 85 ? 9.453 -19.094 -3.104 1 98 85 VAL A C 1
ATOM 649 O O . VAL A 1 85 ? 8.359 -19.016 -3.678 1 98 85 VAL A O 1
ATOM 652 N N . ASP A 1 86 ? 10.281 -20.078 -3.338 1 98.06 86 ASP A N 1
ATOM 653 C CA . ASP A 1 86 ? 10.008 -21.094 -4.359 1 98.06 86 ASP A CA 1
ATOM 654 C C . ASP A 1 86 ? 8.781 -21.922 -3.99 1 98.06 86 ASP A C 1
ATOM 656 O O . ASP A 1 86 ? 7.961 -22.25 -4.852 1 98.06 86 ASP A O 1
ATOM 660 N N . ALA A 1 87 ? 8.68 -22.281 -2.748 1 97.5 87 ALA A N 1
ATOM 661 C CA . ALA A 1 87 ? 7.504 -23.031 -2.287 1 97.5 87 ALA A CA 1
ATOM 662 C C . ALA A 1 87 ? 6.234 -22.203 -2.445 1 97.5 87 ALA A C 1
ATOM 664 O O . ALA A 1 87 ? 5.188 -22.719 -2.83 1 97.5 87 ALA A O 1
ATOM 665 N N . ALA A 1 88 ? 6.332 -20.906 -2.102 1 97.38 88 ALA A N 1
ATOM 666 C CA . ALA A 1 88 ? 5.188 -20.016 -2.275 1 97.38 88 ALA A CA 1
ATOM 667 C C . ALA A 1 88 ? 4.777 -19.938 -3.742 1 97.38 88 ALA A C 1
ATOM 669 O O . ALA A 1 88 ? 3.584 -19.953 -4.059 1 97.38 88 ALA A O 1
ATOM 670 N N . CYS A 1 89 ? 5.754 -19.828 -4.648 1 98 89 CYS A N 1
ATOM 671 C CA . CYS A 1 89 ? 5.473 -19.766 -6.082 1 98 89 CYS A CA 1
ATOM 672 C C . CYS A 1 89 ? 4.758 -21.031 -6.543 1 98 89 CYS A C 1
ATOM 674 O O . CYS A 1 89 ? 3.795 -20.953 -7.312 1 98 89 CYS A O 1
ATOM 676 N N . ALA A 1 90 ? 5.254 -22.156 -6.074 1 97.94 90 ALA A N 1
ATOM 677 C CA . ALA A 1 90 ? 4.625 -23.422 -6.434 1 97.94 90 ALA A CA 1
ATOM 678 C C . ALA A 1 90 ? 3.172 -23.469 -5.969 1 97.94 90 ALA A C 1
ATOM 680 O O . ALA A 1 90 ? 2.291 -23.922 -6.699 1 97.94 90 ALA A O 1
ATOM 681 N N . ARG A 1 91 ? 2.955 -23.016 -4.777 1 96.62 91 ARG A N 1
ATOM 682 C CA . ARG A 1 91 ? 1.598 -22.938 -4.246 1 96.62 91 ARG A CA 1
ATOM 683 C C . ARG A 1 91 ? 0.708 -22.078 -5.137 1 96.62 91 ARG A C 1
ATOM 685 O O . ARG A 1 91 ? -0.413 -22.469 -5.465 1 96.62 91 ARG A O 1
ATOM 692 N N . LEU A 1 92 ? 1.182 -20.891 -5.496 1 97.56 92 LEU A N 1
ATOM 693 C CA . LEU A 1 92 ? 0.407 -19.953 -6.301 1 97.56 92 LEU A CA 1
ATOM 694 C C . LEU A 1 92 ? 0.1 -20.547 -7.676 1 97.56 92 LEU A C 1
ATOM 696 O O . LEU A 1 92 ? -1.014 -20.406 -8.18 1 97.56 92 LEU A O 1
ATOM 700 N N . GLU A 1 93 ? 1.07 -21.156 -8.273 1 97.44 93 GLU A N 1
ATOM 701 C CA . GLU A 1 93 ? 0.847 -21.844 -9.547 1 97.44 93 GLU A CA 1
ATOM 702 C C . GLU A 1 93 ? -0.252 -22.891 -9.422 1 97.44 93 GLU A C 1
ATOM 704 O O . GLU A 1 93 ? -1.083 -23.031 -10.32 1 97.44 93 GLU A O 1
ATOM 709 N N . GLY A 1 94 ? -0.198 -23.656 -8.359 1 97.56 94 GLY A N 1
ATOM 710 C CA . GLY A 1 94 ? -1.229 -24.641 -8.102 1 97.56 94 GLY A CA 1
ATOM 711 C C . GLY A 1 94 ? -2.619 -24.047 -7.988 1 97.56 94 GLY A C 1
ATOM 712 O O . GLY A 1 94 ? -3.617 -24.734 -8.219 1 97.56 94 GLY A O 1
ATOM 713 N N . GLN A 1 95 ? -2.699 -22.797 -7.602 1 97.88 95 GLN A N 1
ATOM 714 C CA . GLN A 1 95 ? -3.967 -22.094 -7.473 1 97.88 95 GLN A CA 1
ATOM 715 C C . GLN A 1 95 ? -4.336 -21.391 -8.773 1 97.88 95 GLN A C 1
ATOM 717 O O . GLN A 1 95 ? -5.305 -20.625 -8.82 1 97.88 95 GLN A O 1
ATOM 722 N N . GLY A 1 96 ? -3.486 -21.531 -9.789 1 98.06 96 GLY A N 1
ATOM 723 C CA . GLY A 1 96 ? -3.748 -20.938 -11.086 1 98.06 96 GLY A CA 1
ATOM 724 C C . GLY A 1 96 ? -3.34 -19.469 -11.164 1 98.06 96 GLY A C 1
ATOM 725 O O . GLY A 1 96 ? -3.848 -18.734 -12.008 1 98.06 96 GLY A O 1
ATOM 726 N N . ILE A 1 97 ? -2.5 -19.031 -10.32 1 98.5 97 ILE A N 1
ATOM 727 C CA . ILE A 1 97 ? -2.039 -17.656 -10.336 1 98.5 97 ILE A CA 1
ATOM 728 C C . ILE A 1 97 ? -0.679 -17.562 -11.023 1 98.5 97 ILE A C 1
ATOM 730 O O . ILE A 1 97 ? 0.282 -18.203 -10.594 1 98.5 97 ILE A O 1
ATOM 734 N N . ALA A 1 98 ? -0.67 -16.812 -12.062 1 98.19 98 ALA A N 1
ATOM 735 C CA . ALA A 1 98 ? 0.579 -16.609 -12.789 1 98.19 98 ALA A CA 1
ATOM 736 C C . ALA A 1 98 ? 1.474 -15.602 -12.07 1 98.19 98 ALA A C 1
ATOM 738 O O . ALA A 1 98 ? 0.988 -14.609 -11.523 1 98.19 98 ALA A O 1
ATOM 739 N N . LEU A 1 99 ? 2.779 -15.836 -12.156 1 98.69 99 LEU A N 1
ATOM 740 C CA . LEU A 1 99 ? 3.754 -14.883 -11.625 1 98.69 99 LEU A CA 1
ATOM 741 C C . LEU A 1 99 ? 3.961 -13.727 -12.594 1 98.69 99 LEU A C 1
ATOM 743 O O . LEU A 1 99 ? 3.994 -13.922 -13.812 1 98.69 99 LEU A O 1
ATOM 747 N N . LEU A 1 100 ? 4.023 -12.562 -12.016 1 98.69 100 LEU A N 1
ATOM 748 C CA . LEU A 1 100 ? 4.438 -11.406 -12.805 1 98.69 100 LEU A CA 1
ATOM 749 C C . LEU A 1 100 ? 5.914 -11.5 -13.172 1 98.69 100 LEU A C 1
ATOM 751 O O . LEU A 1 100 ? 6.289 -11.25 -14.32 1 98.69 100 LEU A O 1
ATOM 755 N N . ASN A 1 101 ? 6.715 -11.844 -12.164 1 98.5 101 ASN A N 1
ATOM 756 C CA . ASN A 1 101 ? 8.148 -12.078 -12.352 1 98.5 101 ASN A CA 1
ATOM 757 C C . ASN A 1 101 ? 8.727 -12.914 -11.219 1 98.5 101 ASN A C 1
ATOM 759 O O . ASN A 1 101 ? 8.078 -13.125 -10.195 1 98.5 101 ASN A O 1
ATOM 763 N N . GLY A 1 102 ? 9.938 -13.469 -11.516 1 97.62 102 GLY A N 1
ATOM 764 C CA . GLY A 1 102 ? 10.594 -14.344 -10.555 1 97.62 102 GLY A CA 1
ATOM 765 C C . GLY A 1 102 ? 10.094 -15.773 -10.609 1 97.62 102 GLY A C 1
ATOM 766 O O . GLY A 1 102 ? 9.414 -16.156 -11.562 1 97.62 102 GLY A O 1
ATOM 767 N N . PRO A 1 103 ? 10.43 -16.594 -9.641 1 98.19 103 PRO A N 1
ATOM 768 C CA . PRO A 1 103 ? 11.375 -16.297 -8.562 1 98.19 103 PRO A CA 1
ATOM 769 C C . PRO A 1 103 ? 12.773 -15.953 -9.078 1 98.19 103 PRO A C 1
ATOM 771 O O . PRO A 1 103 ? 13.203 -16.484 -10.109 1 98.19 103 PRO A O 1
ATOM 774 N N . MET A 1 104 ? 13.391 -14.93 -8.359 1 97.81 104 MET A N 1
ATOM 775 C CA . MET A 1 104 ? 14.727 -14.508 -8.758 1 97.81 104 MET A CA 1
ATOM 776 C C . MET A 1 104 ? 15.484 -13.906 -7.582 1 97.81 104 MET A C 1
ATOM 778 O O . MET A 1 104 ? 14.875 -13.469 -6.602 1 97.81 104 MET A O 1
ATOM 782 N N . ASP A 1 105 ? 16.797 -13.977 -7.645 1 96.81 105 ASP A N 1
ATOM 783 C CA . ASP A 1 105 ? 17.656 -13.281 -6.68 1 96.81 105 ASP A CA 1
ATOM 784 C C . ASP A 1 105 ? 17.875 -11.828 -7.09 1 96.81 105 ASP A C 1
ATOM 786 O O . ASP A 1 105 ? 18.297 -11.547 -8.211 1 96.81 105 ASP A O 1
ATOM 790 N N . ARG A 1 106 ? 17.578 -10.922 -6.117 1 94.19 106 ARG A N 1
ATOM 791 C CA . ARG A 1 106 ? 17.734 -9.5 -6.387 1 94.19 106 ARG A CA 1
ATOM 792 C C . ARG A 1 106 ? 19.141 -9.023 -6.016 1 94.19 106 ARG A C 1
ATOM 794 O O . ARG A 1 106 ? 19.812 -9.656 -5.199 1 94.19 106 ARG A O 1
ATOM 801 N N . PRO A 1 107 ? 19.531 -7.91 -6.609 1 85.88 107 PRO A N 1
ATOM 802 C CA . PRO A 1 107 ? 20.875 -7.398 -6.332 1 85.88 107 PRO A CA 1
ATOM 803 C C . PRO A 1 107 ? 21.078 -7.055 -4.855 1 85.88 107 PRO A C 1
ATOM 805 O O . PRO A 1 107 ? 22.219 -7.012 -4.383 1 85.88 107 PRO A O 1
ATOM 808 N N . TRP A 1 108 ? 20.062 -6.824 -4.172 1 83.69 108 TRP A N 1
ATOM 809 C CA . TRP A 1 108 ? 20.156 -6.43 -2.77 1 83.69 108 TRP A CA 1
ATOM 810 C C . TRP A 1 108 ? 20.047 -7.648 -1.856 1 83.69 108 TRP A C 1
ATOM 812 O O . TRP A 1 108 ? 19.656 -7.527 -0.691 1 83.69 108 TRP A O 1
ATOM 822 N N . SER A 1 109 ? 20.25 -8.836 -2.367 1 86.5 109 SER A N 1
ATOM 823 C CA . SER A 1 109 ? 20.516 -10.094 -1.675 1 86.5 109 SER A CA 1
ATOM 824 C C . SER A 1 109 ? 19.25 -10.68 -1.081 1 86.5 109 SER A C 1
ATOM 826 O O . SER A 1 109 ? 19.266 -11.211 0.033 1 86.5 109 SER A O 1
ATOM 828 N N . ILE A 1 110 ? 18.156 -10.469 -1.663 1 93.88 110 ILE A N 1
ATOM 829 C CA . ILE A 1 110 ? 16.906 -11.125 -1.3 1 93.88 110 ILE A CA 1
ATOM 830 C C . ILE A 1 110 ? 16.328 -11.852 -2.514 1 93.88 110 ILE A C 1
ATOM 832 O O . ILE A 1 110 ? 16.609 -11.484 -3.656 1 93.88 110 ILE A O 1
ATOM 836 N N . ARG A 1 111 ? 15.719 -13.008 -2.289 1 98.06 111 ARG A N 1
ATOM 837 C CA . ARG A 1 111 ? 14.969 -13.703 -3.328 1 98.06 111 ARG A CA 1
ATOM 838 C C . ARG A 1 111 ? 13.508 -13.273 -3.334 1 98.06 111 ARG A C 1
ATOM 840 O O . ARG A 1 111 ? 12.875 -13.188 -2.279 1 98.06 111 ARG A O 1
ATOM 847 N N . THR A 1 112 ? 13.031 -12.906 -4.562 1 98.44 112 THR A N 1
ATOM 848 C CA . THR A 1 112 ? 11.664 -12.398 -4.625 1 98.44 112 THR A CA 1
ATOM 849 C C . THR A 1 112 ? 10.898 -13.047 -5.777 1 98.44 112 THR A C 1
ATOM 851 O O . THR A 1 112 ? 11.508 -13.617 -6.688 1 98.44 112 THR A O 1
ATOM 854 N N . ALA A 1 113 ? 9.648 -13.016 -5.684 1 98.56 113 ALA A N 1
ATOM 855 C CA . ALA A 1 113 ? 8.672 -13.227 -6.75 1 98.56 113 ALA A CA 1
ATOM 856 C C . ALA A 1 113 ? 7.477 -12.297 -6.598 1 98.56 113 ALA A C 1
ATOM 858 O O . ALA A 1 113 ? 7.137 -11.891 -5.484 1 98.56 113 ALA A O 1
ATOM 859 N N . SER A 1 114 ? 6.879 -11.961 -7.73 1 98.81 114 SER A N 1
ATOM 860 C CA . SER A 1 114 ? 5.754 -11.039 -7.641 1 98.81 114 SER A CA 1
ATOM 861 C C . SER A 1 114 ? 4.535 -11.578 -8.391 1 98.81 114 SER A C 1
ATOM 863 O O . SER A 1 114 ? 4.676 -12.328 -9.352 1 98.81 114 SER A O 1
ATOM 865 N N . VAL A 1 115 ? 3.406 -11.195 -7.949 1 98.75 115 VAL A N 1
ATOM 866 C CA . VAL A 1 115 ? 2.133 -11.453 -8.609 1 98.75 115 VAL A CA 1
ATOM 867 C C . VAL A 1 115 ? 1.343 -10.156 -8.75 1 98.75 115 VAL A C 1
ATOM 869 O O . VAL A 1 115 ? 1.569 -9.203 -8 1 98.75 115 VAL A O 1
ATOM 872 N N . GLN A 1 116 ? 0.487 -10.156 -9.695 1 98.5 116 GLN A N 1
ATOM 873 C CA . GLN A 1 116 ? -0.346 -8.992 -9.977 1 98.5 116 GLN A CA 1
ATOM 874 C C . GLN A 1 116 ? -1.827 -9.359 -9.961 1 98.5 116 GLN A C 1
ATOM 876 O O . GLN A 1 116 ? -2.234 -10.344 -10.578 1 98.5 116 GLN A O 1
ATOM 881 N N . ASP A 1 117 ? -2.6 -8.617 -9.211 1 98 117 ASP A N 1
ATOM 882 C CA . ASP A 1 117 ? -4.031 -8.898 -9.164 1 98 117 ASP A CA 1
ATOM 883 C C . ASP A 1 117 ? -4.738 -8.344 -10.398 1 98 117 ASP A C 1
ATOM 885 O O . ASP A 1 117 ? -4.121 -7.664 -11.227 1 98 117 AS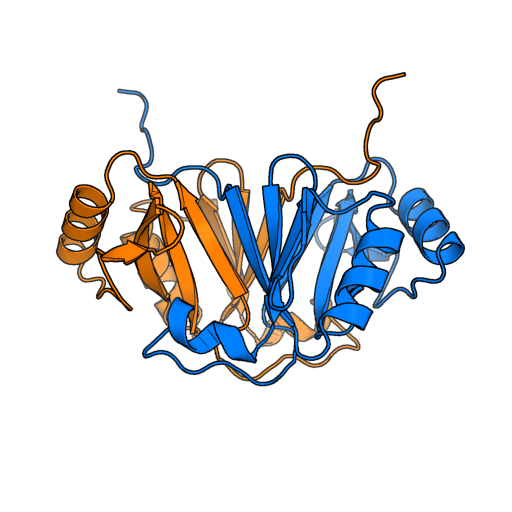P A O 1
ATOM 889 N N . PRO A 1 118 ? -5.969 -8.633 -10.609 1 97.25 118 PRO A N 1
ATOM 890 C CA . PRO A 1 118 ? -6.688 -8.219 -11.812 1 97.25 118 PRO A CA 1
ATOM 891 C C . PRO A 1 118 ? -6.762 -6.699 -11.961 1 97.25 118 PRO A C 1
ATOM 893 O O . PRO A 1 118 ? -6.996 -6.195 -13.062 1 97.25 118 PRO A O 1
ATOM 896 N N . SER A 1 119 ? -6.594 -5.984 -10.867 1 95.81 119 SER A N 1
ATOM 897 C CA . SER A 1 119 ? -6.703 -4.531 -10.898 1 95.81 119 SER A CA 1
ATOM 898 C C . SER A 1 119 ? -5.34 -3.877 -11.07 1 95.81 119 SER A C 1
ATOM 900 O O . SER A 1 119 ? -5.234 -2.648 -11.117 1 95.81 119 SER A O 1
ATOM 902 N N . GLY A 1 120 ? -4.312 -4.648 -11.07 1 96.62 120 GLY A N 1
ATOM 903 C CA . GLY A 1 120 ? -2.986 -4.145 -11.383 1 96.62 120 GLY A CA 1
ATOM 904 C C . GLY A 1 120 ? -2.098 -4 -10.164 1 96.62 120 GLY A C 1
ATOM 905 O O . GLY A 1 120 ? -0.926 -3.635 -10.281 1 96.62 120 GLY A O 1
ATOM 906 N N . HIS A 1 121 ? -2.58 -4.27 -8.969 1 98.25 121 HIS A N 1
ATOM 907 C CA . HIS A 1 121 ? -1.77 -4.188 -7.754 1 98.25 121 HIS A CA 1
ATOM 908 C C . HIS A 1 121 ? -0.771 -5.336 -7.684 1 98.25 121 HIS A C 1
ATOM 910 O O . HIS A 1 121 ? -1.098 -6.473 -8.039 1 98.25 121 HIS A O 1
ATOM 916 N N . VAL A 1 122 ? 0.411 -5.027 -7.145 1 98.81 122 VAL A N 1
ATOM 917 C CA . VAL A 1 122 ? 1.481 -6.016 -7.176 1 98.81 122 VAL A CA 1
ATOM 918 C C . VAL A 1 122 ? 1.893 -6.375 -5.746 1 98.81 122 VAL A C 1
ATOM 920 O O . VAL A 1 122 ? 2.164 -5.492 -4.934 1 98.81 122 VAL A O 1
ATOM 923 N N . TRP A 1 123 ? 1.904 -7.637 -5.461 1 98.75 123 TRP A N 1
ATOM 924 C CA . TRP A 1 123 ? 2.465 -8.203 -4.238 1 98.75 123 TRP A CA 1
ATOM 925 C C . TRP A 1 123 ? 3.816 -8.859 -4.512 1 98.75 123 TRP A C 1
ATOM 927 O O . TRP A 1 123 ? 3.969 -9.594 -5.484 1 98.75 123 TRP A O 1
ATOM 937 N N . GLU A 1 124 ? 4.711 -8.57 -3.674 1 98.81 124 GLU A N 1
ATOM 938 C CA . GLU A 1 124 ? 6.031 -9.195 -3.742 1 98.81 124 GLU A CA 1
ATOM 939 C C . GLU A 1 124 ? 6.25 -10.156 -2.578 1 98.81 124 GLU A C 1
ATOM 941 O O . GLU A 1 124 ? 6.109 -9.773 -1.414 1 98.81 124 GLU A O 1
ATOM 946 N N . LEU A 1 125 ? 6.504 -11.352 -2.896 1 98.44 125 LEU A N 1
ATOM 947 C CA . LEU A 1 125 ? 6.969 -12.359 -1.945 1 98.44 125 LEU A CA 1
ATOM 948 C C . LEU A 1 125 ? 8.484 -12.289 -1.784 1 98.44 125 LEU A C 1
ATOM 950 O O . LEU A 1 125 ? 9.219 -12.273 -2.775 1 98.44 125 LEU A O 1
ATOM 954 N N . ALA A 1 126 ? 8.883 -12.227 -0.546 1 98.12 126 ALA A N 1
ATOM 955 C CA . ALA A 1 126 ? 10.312 -12.023 -0.345 1 98.12 126 ALA A CA 1
ATOM 956 C C . ALA A 1 126 ? 10.836 -12.891 0.793 1 98.12 126 ALA A C 1
ATOM 958 O O . ALA A 1 126 ? 10.102 -13.203 1.733 1 98.12 126 ALA A O 1
ATOM 959 N N . ARG A 1 127 ? 12.031 -13.336 0.682 1 96 127 ARG A N 1
ATOM 960 C CA . ARG A 1 127 ? 12.781 -13.992 1.749 1 96 127 ARG A CA 1
ATOM 961 C C . ARG A 1 127 ? 14.258 -13.617 1.697 1 96 127 ARG A C 1
ATOM 963 O O . ARG A 1 127 ? 14.852 -13.562 0.619 1 96 127 ARG A O 1
ATOM 970 N N . MET B 1 1 ? -3.527 -27.25 14.789 1 34.72 1 MET B N 1
ATOM 971 C CA . MET B 1 1 ? -2.48 -26.875 13.836 1 34.72 1 MET B CA 1
ATOM 972 C C . MET B 1 1 ? -2.527 -25.391 13.539 1 34.72 1 MET B C 1
ATOM 974 O O . MET B 1 1 ? -3.584 -24.844 13.203 1 34.72 1 MET B O 1
ATOM 978 N N . SER B 1 2 ? -1.899 -24.453 14.055 1 41.81 2 SER B N 1
ATOM 979 C CA . SER B 1 2 ? -2.025 -23.016 13.969 1 41.81 2 SER B CA 1
ATOM 980 C C . SER B 1 2 ? -2.244 -22.562 12.531 1 41.81 2 SER B C 1
ATOM 982 O O . SER B 1 2 ? -1.462 -22.906 11.641 1 41.81 2 SER B O 1
ATOM 984 N N . ASP B 1 3 ? -3.359 -22.5 11.992 1 48.41 3 ASP B N 1
ATOM 985 C CA . ASP B 1 3 ? -3.73 -22.234 10.602 1 48.41 3 ASP B CA 1
ATOM 986 C C . ASP B 1 3 ? -2.84 -21.172 9.984 1 48.41 3 ASP B C 1
ATOM 988 O O . ASP B 1 3 ? -3.154 -19.984 10.055 1 48.41 3 ASP B O 1
ATOM 992 N N . GLU B 1 4 ? -1.55 -21.391 10.141 1 60.84 4 GLU B N 1
ATOM 993 C CA . GLU B 1 4 ? -0.491 -20.484 9.703 1 60.84 4 GLU B CA 1
ATOM 994 C C . GLU B 1 4 ? -0.643 -20.125 8.227 1 60.84 4 GLU B C 1
ATOM 996 O O . GLU B 1 4 ? -0.741 -21.016 7.375 1 60.84 4 GLU B O 1
ATOM 1001 N N . THR B 1 5 ? -1.238 -18.938 7.965 1 78.75 5 THR B N 1
ATOM 1002 C CA . THR B 1 5 ? -1.304 -18.5 6.578 1 78.75 5 THR B CA 1
ATOM 1003 C C . THR B 1 5 ? 0.088 -18.469 5.953 1 78.75 5 THR B C 1
ATOM 1005 O O . THR B 1 5 ? 1.089 -18.328 6.656 1 78.75 5 THR B O 1
ATOM 1008 N N . TRP B 1 6 ? 0.194 -18.938 4.824 1 87.94 6 TRP B N 1
ATOM 1009 C CA . TRP B 1 6 ? 1.46 -19 4.102 1 87.94 6 TRP B CA 1
ATOM 1010 C C . TRP B 1 6 ? 2.08 -17.625 3.945 1 87.94 6 TRP B C 1
ATOM 1012 O O . TRP B 1 6 ? 3.301 -17.484 3.824 1 87.94 6 TRP B O 1
ATOM 1022 N N . ALA B 1 7 ? 1.106 -16.594 3.984 1 89.56 7 ALA B N 1
ATOM 1023 C CA . ALA B 1 7 ? 1.548 -15.211 3.793 1 89.56 7 ALA B CA 1
ATOM 1024 C C . ALA B 1 7 ? 1.7 -14.492 5.133 1 89.56 7 ALA B C 1
ATOM 1026 O O . ALA B 1 7 ? 0.795 -14.531 5.969 1 89.56 7 ALA B O 1
ATOM 1027 N N . GLY B 1 8 ? 2.916 -13.875 5.383 1 93.38 8 GLY B N 1
ATOM 1028 C CA . GLY B 1 8 ? 3.123 -13.078 6.582 1 93.38 8 GLY B CA 1
ATOM 1029 C C . GLY B 1 8 ? 2.543 -11.68 6.473 1 93.38 8 GLY B C 1
ATOM 1030 O O . GLY B 1 8 ? 1.914 -11.336 5.469 1 93.38 8 GLY B O 1
ATOM 1031 N N . THR B 1 9 ? 2.693 -10.906 7.551 1 95.62 9 THR B N 1
ATOM 1032 C CA . THR B 1 9 ? 2.316 -9.5 7.555 1 95.62 9 THR B CA 1
ATOM 1033 C C . THR B 1 9 ? 3.174 -8.703 6.574 1 95.62 9 THR B C 1
ATOM 1035 O O . THR B 1 9 ? 4.387 -8.922 6.484 1 95.62 9 THR B O 1
ATOM 1038 N N . PRO B 1 10 ? 2.457 -7.848 5.73 1 97.94 10 PRO B N 1
ATOM 1039 C CA . PRO B 1 10 ? 3.277 -6.98 4.883 1 97.94 10 PRO B CA 1
ATOM 1040 C C . PRO B 1 10 ? 4.328 -6.203 5.672 1 97.94 10 PRO B C 1
ATOM 1042 O O . PRO B 1 10 ? 4.004 -5.582 6.688 1 97.94 10 PRO B O 1
ATOM 1045 N N . THR B 1 11 ? 5.562 -6.262 5.188 1 97.69 11 THR B N 1
ATOM 1046 C CA . THR B 1 11 ? 6.668 -5.691 5.945 1 97.69 11 THR B CA 1
ATOM 1047 C C . THR B 1 11 ? 7.188 -4.422 5.277 1 97.69 11 THR B C 1
ATOM 1049 O O . THR B 1 11 ? 7.918 -3.645 5.891 1 97.69 11 THR B O 1
ATOM 1052 N N . ALA B 1 12 ? 6.855 -4.234 4.016 1 98.38 12 ALA B N 1
ATOM 1053 C CA . ALA B 1 12 ? 7.297 -3.039 3.301 1 98.38 12 ALA B CA 1
ATOM 1054 C C . ALA B 1 12 ? 6.289 -2.637 2.227 1 98.38 12 ALA B C 1
ATOM 1056 O O . ALA B 1 12 ? 5.609 -3.492 1.654 1 98.38 12 ALA B O 1
ATOM 1057 N N . THR B 1 13 ? 6.121 -1.432 2.049 1 98.81 13 THR B N 1
ATOM 1058 C CA . THR B 1 13 ? 5.434 -0.828 0.914 1 98.81 13 THR B CA 1
ATOM 1059 C C . THR B 1 13 ? 6.383 0.058 0.115 1 98.81 13 THR B C 1
ATOM 1061 O O . THR B 1 13 ? 6.988 0.982 0.663 1 98.81 13 THR B O 1
ATOM 1064 N N . THR B 1 14 ? 6.578 -0.288 -1.12 1 98.81 14 THR B N 1
ATOM 1065 C CA . THR B 1 14 ? 7.398 0.529 -2.01 1 98.81 14 THR B CA 1
ATOM 1066 C C . THR B 1 14 ? 6.527 1.482 -2.822 1 98.81 14 THR B C 1
ATOM 1068 O O . THR B 1 14 ? 5.711 1.044 -3.639 1 98.81 14 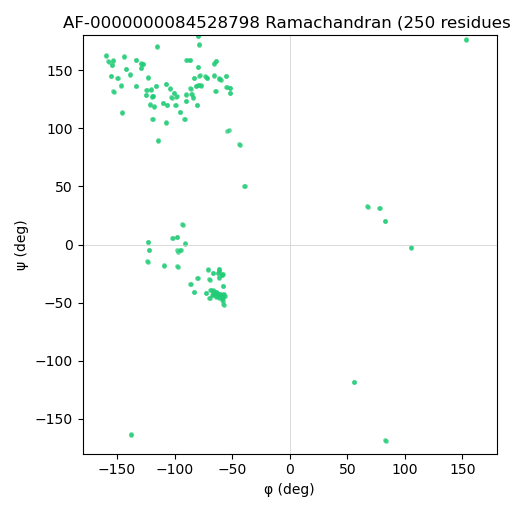THR B O 1
ATOM 1071 N N . LEU B 1 15 ? 6.684 2.736 -2.572 1 98.75 15 LEU B N 1
ATOM 1072 C CA . LEU B 1 15 ? 5.93 3.789 -3.24 1 98.75 15 LEU B CA 1
ATOM 1073 C C . LEU B 1 15 ? 6.758 4.434 -4.348 1 98.75 15 LEU B C 1
ATOM 1075 O O . LEU B 1 15 ? 7.914 4.801 -4.129 1 98.75 15 LEU B O 1
ATOM 1079 N N . PHE B 1 16 ? 6.152 4.543 -5.523 1 98.62 16 PHE B N 1
ATOM 1080 C CA . PHE B 1 16 ? 6.844 5.145 -6.656 1 98.62 16 PHE B CA 1
ATOM 1081 C C . PHE B 1 16 ? 6.777 6.664 -6.586 1 98.62 16 PHE B C 1
ATOM 1083 O O . PHE B 1 16 ? 5.727 7.23 -6.266 1 98.62 16 PHE B O 1
ATOM 1090 N N . CYS B 1 17 ? 7.859 7.266 -6.852 1 97.44 17 CYS B N 1
ATOM 1091 C CA . CYS B 1 17 ? 7.898 8.719 -6.754 1 97.44 17 CYS B CA 1
ATOM 1092 C C . CYS B 1 17 ? 8.578 9.328 -7.977 1 97.44 17 CYS B C 1
ATOM 1094 O O . CYS B 1 17 ? 9.625 8.852 -8.414 1 97.44 17 CYS B O 1
ATOM 1096 N N . GLU B 1 18 ? 8.078 10.398 -8.57 1 97.44 18 GLU B N 1
ATOM 1097 C CA . GLU B 1 18 ? 8.641 11.117 -9.711 1 97.44 18 GLU B CA 1
ATOM 1098 C C . GLU B 1 18 ? 9.711 12.109 -9.266 1 97.44 18 GLU B C 1
ATOM 1100 O O . GLU B 1 18 ? 10.719 12.289 -9.945 1 97.44 18 GLU B O 1
ATOM 1105 N N . ASP B 1 19 ? 9.492 12.797 -8.195 1 98 19 ASP B N 1
ATOM 1106 C CA . ASP B 1 19 ? 10.414 13.742 -7.574 1 98 19 ASP B CA 1
ATOM 1107 C C . ASP B 1 19 ? 10.859 13.25 -6.199 1 98 19 ASP B C 1
ATOM 1109 O O . ASP B 1 19 ? 10.258 13.594 -5.184 1 98 19 ASP B O 1
ATOM 1113 N N . LEU B 1 20 ? 11.961 12.469 -6.18 1 98.25 20 LEU B N 1
ATOM 1114 C CA . LEU B 1 20 ? 12.391 11.789 -4.961 1 98.25 20 LEU B CA 1
ATOM 1115 C C . LEU B 1 20 ? 12.773 12.805 -3.885 1 98.25 20 LEU B C 1
ATOM 1117 O O . LEU B 1 20 ? 12.312 12.711 -2.746 1 98.25 20 LEU B O 1
ATOM 1121 N N . PRO B 1 21 ? 13.555 13.883 -4.191 1 98.25 21 PRO B N 1
ATOM 1122 C CA . PRO B 1 21 ? 13.898 14.859 -3.15 1 98.25 21 PRO B CA 1
ATOM 1123 C C . PRO B 1 21 ? 12.672 15.5 -2.512 1 98.25 21 PRO B C 1
ATOM 1125 O O . PRO B 1 21 ? 12.594 15.609 -1.284 1 98.25 21 PRO B O 1
ATOM 1128 N N . ALA B 1 22 ? 11.719 15.898 -3.281 1 98.44 22 ALA B N 1
ATOM 1129 C CA . ALA B 1 22 ? 10.5 16.5 -2.748 1 98.44 22 ALA B CA 1
ATOM 1130 C C . ALA B 1 22 ? 9.719 15.516 -1.891 1 98.44 22 ALA B C 1
ATOM 1132 O O . ALA B 1 22 ? 9.156 15.891 -0.858 1 98.44 22 ALA B O 1
ATOM 1133 N N . THR B 1 23 ? 9.648 14.289 -2.344 1 98.56 23 THR B N 1
ATOM 1134 C CA . THR B 1 23 ? 8.922 13.258 -1.609 1 98.56 23 THR B CA 1
ATOM 1135 C C . THR B 1 23 ? 9.625 12.938 -0.293 1 98.56 23 THR B C 1
ATOM 1137 O O . THR B 1 23 ? 8.977 12.781 0.742 1 98.56 23 THR B O 1
ATOM 1140 N N . VAL B 1 24 ? 10.906 12.828 -0.354 1 98.62 24 VAL B N 1
ATOM 1141 C CA . VAL B 1 24 ? 11.688 12.594 0.856 1 98.62 24 VAL B CA 1
ATOM 1142 C C . VAL B 1 24 ? 11.445 13.719 1.856 1 98.62 24 VAL B C 1
ATOM 1144 O O . VAL B 1 24 ? 11.242 13.469 3.047 1 98.62 24 VAL B O 1
ATOM 1147 N N . ASP B 1 25 ? 11.484 14.953 1.399 1 98.56 25 ASP B N 1
ATOM 1148 C CA . ASP B 1 25 ? 11.227 16.094 2.27 1 98.56 25 ASP B CA 1
ATOM 1149 C C . ASP B 1 25 ? 9.844 15.984 2.908 1 98.56 25 ASP B C 1
ATOM 1151 O O . ASP B 1 25 ? 9.68 16.25 4.102 1 98.56 25 ASP B O 1
ATOM 1155 N N . PHE B 1 26 ? 8.891 15.602 2.158 1 98.75 26 PHE B N 1
ATOM 1156 C CA . PHE B 1 26 ? 7.539 15.398 2.674 1 98.75 26 PHE B CA 1
ATOM 1157 C C . PHE B 1 26 ? 7.543 14.383 3.811 1 98.75 26 PHE B C 1
ATOM 1159 O O . PHE B 1 26 ? 6.988 14.641 4.879 1 98.75 26 PHE B O 1
ATOM 1166 N N . TYR B 1 27 ? 8.117 13.234 3.607 1 98.56 27 TYR B N 1
ATOM 1167 C CA . TYR B 1 27 ? 8.055 12.156 4.59 1 98.56 27 TYR B CA 1
ATOM 1168 C C . TYR B 1 27 ? 8.875 12.5 5.828 1 98.56 27 TYR B C 1
ATOM 1170 O O . TYR B 1 27 ? 8.539 12.07 6.938 1 98.56 27 TYR B O 1
ATOM 1178 N N . ARG B 1 28 ? 9.953 13.281 5.684 1 98 28 ARG B N 1
ATOM 1179 C CA . ARG B 1 28 ? 10.672 13.781 6.852 1 98 28 ARG B CA 1
ATOM 1180 C C . ARG B 1 28 ? 9.75 14.602 7.75 1 98 28 ARG B C 1
ATOM 1182 O O . ARG B 1 28 ? 9.758 14.438 8.969 1 98 28 ARG B O 1
ATOM 1189 N N . ARG B 1 29 ? 8.984 15.453 7.129 1 97.94 29 ARG B N 1
ATOM 1190 C CA . ARG B 1 29 ? 8.055 16.281 7.883 1 97.94 29 ARG B CA 1
ATOM 1191 C C . ARG B 1 29 ? 6.879 15.469 8.391 1 97.94 29 ARG B C 1
ATOM 1193 O O . ARG B 1 29 ? 6.488 15.594 9.555 1 97.94 29 ARG B O 1
ATOM 1200 N N . PHE B 1 30 ? 6.363 14.602 7.605 1 98.12 30 PHE B N 1
ATOM 1201 C CA . PHE B 1 30 ? 5.199 13.781 7.918 1 98.12 30 PHE B CA 1
ATOM 1202 C C . PHE B 1 30 ? 5.469 12.891 9.117 1 98.12 30 PHE B C 1
ATOM 1204 O O . PHE B 1 30 ? 4.68 12.859 10.062 1 98.12 30 PHE B O 1
ATOM 1211 N N . LEU B 1 31 ? 6.609 12.297 9.086 1 96.75 31 LEU B N 1
ATOM 1212 C CA . LEU B 1 31 ? 6.914 11.312 10.117 1 96.75 31 LEU B CA 1
ATOM 1213 C C . LEU B 1 31 ? 7.754 11.93 11.227 1 96.75 31 LEU B C 1
ATOM 1215 O O . LEU B 1 31 ? 7.836 11.375 12.328 1 96.75 31 LEU B O 1
ATOM 1219 N N . GLY B 1 32 ? 8.359 13.031 10.914 1 94.94 32 GLY B N 1
ATOM 1220 C CA . GLY B 1 32 ? 9.203 13.688 11.898 1 94.94 32 GLY B CA 1
ATOM 1221 C C . GLY B 1 32 ? 10.453 12.891 12.242 1 94.94 32 GLY B C 1
ATOM 1222 O O . GLY B 1 32 ? 10.867 12.844 13.398 1 94.94 32 GLY B O 1
ATOM 1223 N N . GLN B 1 33 ? 10.984 12.18 11.297 1 94.88 33 GLN B N 1
ATOM 1224 C CA . GLN B 1 33 ? 12.164 11.344 11.516 1 94.88 33 GLN B CA 1
ATOM 1225 C C . GLN B 1 33 ? 13.07 11.344 10.289 1 94.88 33 GLN B C 1
ATOM 1227 O O . GLN B 1 33 ? 12.641 11.695 9.188 1 94.88 33 GLN B O 1
ATOM 1232 N N . ALA B 1 34 ? 14.32 10.953 10.516 1 95.81 34 ALA B N 1
ATOM 1233 C CA . ALA B 1 34 ? 15.266 10.758 9.414 1 95.81 34 ALA B CA 1
ATOM 1234 C C . ALA B 1 34 ? 15.039 9.414 8.727 1 95.81 34 ALA B C 1
ATOM 1236 O O . ALA B 1 34 ? 14.531 8.477 9.344 1 95.81 34 ALA B O 1
ATOM 1237 N N . PRO B 1 35 ? 15.414 9.383 7.41 1 97.75 35 PRO B N 1
ATOM 1238 C CA . PRO B 1 35 ? 15.344 8.078 6.754 1 97.75 35 PRO B CA 1
ATOM 1239 C C . PRO B 1 35 ? 16.344 7.074 7.324 1 97.75 35 PRO B C 1
ATOM 1241 O O . PRO B 1 35 ? 17.375 7.469 7.887 1 97.75 35 PRO B O 1
ATOM 1244 N N . ILE B 1 36 ? 16 5.812 7.148 1 96.56 36 ILE B N 1
ATOM 1245 C CA . ILE B 1 36 ? 16.859 4.707 7.574 1 96.56 36 ILE B CA 1
ATOM 1246 C C . ILE B 1 36 ? 17.953 4.48 6.539 1 96.56 36 ILE B C 1
ATOM 1248 O O . ILE B 1 36 ? 19.031 3.969 6.867 1 96.56 36 ILE B O 1
ATOM 1252 N N . PHE B 1 37 ? 17.672 4.785 5.367 1 97.56 37 PHE B N 1
ATOM 1253 C CA . PHE B 1 37 ? 18.547 4.621 4.219 1 97.56 37 PHE B CA 1
ATOM 1254 C C . PHE B 1 37 ? 18.188 5.602 3.109 1 97.56 37 PHE B C 1
ATOM 1256 O O . PHE B 1 37 ? 17.016 5.93 2.928 1 97.56 37 PHE B O 1
ATOM 1263 N N . GLU B 1 38 ? 19.156 6.098 2.363 1 97.81 38 GLU B N 1
ATOM 1264 C CA . GLU B 1 38 ? 18.906 6.977 1.224 1 97.81 38 GLU B CA 1
ATOM 1265 C C . GLU B 1 38 ? 20.016 6.875 0.194 1 97.81 38 GLU B C 1
ATOM 1267 O O . GLU B 1 38 ? 21.203 6.867 0.552 1 97.81 38 GLU B O 1
ATOM 1272 N N . ASP B 1 39 ? 19.703 6.734 -0.986 1 97.19 39 ASP B N 1
ATOM 1273 C CA . ASP B 1 39 ? 20.641 6.875 -2.1 1 97.19 39 ASP B CA 1
ATOM 1274 C C . ASP B 1 39 ? 20 7.637 -3.258 1 97.19 39 ASP B C 1
ATOM 1276 O O . ASP B 1 39 ? 19.016 8.352 -3.07 1 97.19 39 ASP B O 1
ATOM 1280 N N . ASP B 1 40 ? 20.594 7.555 -4.461 1 96.69 40 ASP B N 1
ATOM 1281 C CA . ASP B 1 40 ? 20.172 8.406 -5.57 1 96.69 40 ASP B CA 1
ATOM 1282 C C . ASP B 1 40 ? 18.797 7.988 -6.09 1 96.69 40 ASP B C 1
ATOM 1284 O O . ASP B 1 40 ? 18.078 8.805 -6.672 1 96.69 40 ASP B O 1
ATOM 1288 N N . SER B 1 41 ? 18.422 6.758 -5.82 1 97.62 41 SER B N 1
ATOM 1289 C CA . SER B 1 41 ? 17.219 6.262 -6.473 1 97.62 41 SER B CA 1
ATOM 1290 C C . SER B 1 41 ? 16.172 5.816 -5.449 1 97.62 41 SER B C 1
ATOM 1292 O O . SER B 1 41 ? 15.047 5.473 -5.809 1 97.62 41 SER B O 1
ATOM 1294 N N . SER B 1 42 ? 16.5 5.84 -4.176 1 98.06 42 SER B N 1
ATOM 1295 C CA . SER B 1 42 ? 15.555 5.332 -3.193 1 98.06 42 SER B CA 1
ATOM 1296 C C . SER B 1 42 ? 15.82 5.918 -1.811 1 98.06 42 SER B C 1
ATOM 1298 O O . SER B 1 42 ? 16.906 6.434 -1.547 1 98.06 42 SER B O 1
ATOM 1300 N N . CYS B 1 43 ? 14.828 5.914 -0.996 1 98.75 43 CYS B N 1
ATOM 1301 C CA . CYS B 1 43 ? 14.859 6.348 0.397 1 98.75 43 CYS B CA 1
ATOM 1302 C C . CYS B 1 43 ? 13.906 5.52 1.248 1 98.75 43 CYS B C 1
ATOM 1304 O O . CYS B 1 43 ? 12.781 5.238 0.828 1 98.75 43 CYS B O 1
ATOM 1306 N N . VAL B 1 44 ? 14.352 5.121 2.42 1 98.69 44 VAL B N 1
ATOM 1307 C CA . VAL B 1 44 ? 13.547 4.211 3.232 1 98.69 44 VAL B CA 1
ATOM 1308 C C . VAL B 1 44 ? 13.211 4.871 4.566 1 98.69 44 VAL B C 1
ATOM 1310 O O . VAL B 1 44 ? 14.102 5.387 5.254 1 98.69 44 VAL B O 1
ATOM 1313 N N . PHE B 1 45 ? 11.953 4.906 4.922 1 98.38 45 PHE B N 1
ATOM 1314 C CA . PHE B 1 45 ? 11.445 5.301 6.23 1 98.38 45 PHE B CA 1
ATOM 1315 C C . PHE B 1 45 ? 10.773 4.125 6.926 1 98.38 45 PHE B C 1
ATOM 1317 O O . PHE B 1 45 ? 10.641 3.045 6.344 1 98.38 45 PHE B O 1
ATOM 1324 N N . ARG B 1 46 ? 10.469 4.328 8.172 1 96.88 46 ARG B N 1
ATOM 1325 C CA . ARG B 1 46 ? 9.656 3.373 8.914 1 96.88 46 ARG B CA 1
ATOM 1326 C C . ARG B 1 46 ? 8.375 4.027 9.43 1 96.88 46 ARG B C 1
ATOM 1328 O O . ARG B 1 46 ? 8.414 5.156 9.938 1 96.88 46 ARG B O 1
ATOM 1335 N N . ILE B 1 47 ? 7.316 3.396 9.266 1 96 47 ILE B N 1
ATOM 1336 C CA . ILE B 1 47 ? 6.062 3.75 9.914 1 96 47 ILE B CA 1
ATOM 1337 C C . ILE B 1 47 ? 5.59 2.59 10.789 1 96 47 ILE B C 1
ATOM 1339 O O . ILE B 1 47 ? 5.121 1.57 10.273 1 96 47 ILE B O 1
ATOM 1343 N N . GLY B 1 48 ? 5.68 2.758 12.062 1 94.06 48 GLY B N 1
ATOM 1344 C CA . GLY B 1 48 ? 5.512 1.602 12.93 1 94.06 48 GLY B CA 1
ATOM 1345 C C . GLY B 1 48 ? 6.461 0.466 12.602 1 94.06 48 GLY B C 1
ATOM 1346 O O . GLY B 1 48 ? 7.68 0.659 12.562 1 94.06 48 GLY B O 1
ATOM 1347 N N . GLU B 1 49 ? 5.918 -0.669 12.227 1 94.81 49 GLU B N 1
ATOM 1348 C CA . GLU B 1 49 ? 6.73 -1.851 11.953 1 94.81 49 GLU B CA 1
ATOM 1349 C C . GLU B 1 49 ? 6.914 -2.061 10.453 1 94.81 49 GLU B C 1
ATOM 1351 O O . GLU B 1 49 ? 7.5 -3.059 10.023 1 94.81 49 GLU B O 1
ATOM 1356 N N . THR B 1 50 ? 6.461 -1.177 9.688 1 96.88 50 THR B N 1
ATOM 1357 C CA . THR B 1 50 ? 6.488 -1.314 8.234 1 96.88 50 THR B CA 1
ATOM 1358 C C . THR B 1 50 ? 7.527 -0.378 7.629 1 96.88 50 THR B C 1
ATOM 1360 O O . THR B 1 50 ? 7.641 0.781 8.031 1 96.88 50 THR B O 1
ATOM 1363 N N . MET B 1 51 ? 8.258 -0.893 6.652 1 98 51 MET B N 1
ATOM 1364 C CA . MET B 1 51 ? 9.164 -0.049 5.871 1 98 51 MET B CA 1
ATOM 1365 C C . MET B 1 51 ? 8.422 0.608 4.711 1 98 51 MET B C 1
ATOM 1367 O O . MET B 1 51 ? 7.621 -0.038 4.035 1 98 51 MET B O 1
ATOM 1371 N N . ILE B 1 52 ? 8.664 1.867 4.578 1 98.62 52 ILE B N 1
ATOM 1372 C CA . ILE B 1 52 ? 8.203 2.609 3.41 1 98.62 52 ILE B CA 1
ATOM 1373 C C . ILE B 1 52 ? 9.391 2.934 2.504 1 98.62 52 ILE B C 1
ATOM 1375 O O . ILE B 1 52 ? 10.227 3.768 2.848 1 98.62 52 ILE B O 1
ATOM 1379 N N . ASN B 1 53 ? 9.438 2.217 1.437 1 98.62 53 ASN B N 1
ATOM 1380 C CA . ASN B 1 53 ? 10.477 2.447 0.438 1 98.62 53 ASN B CA 1
ATOM 1381 C C . ASN B 1 53 ? 10.016 3.428 -0.635 1 98.62 53 ASN B C 1
ATOM 1383 O O . ASN B 1 53 ? 9.133 3.109 -1.435 1 98.62 53 ASN B O 1
ATOM 1387 N N . LEU B 1 54 ? 10.57 4.602 -0.586 1 98.81 54 LEU B N 1
ATOM 1388 C CA . LEU B 1 54 ? 10.359 5.539 -1.685 1 98.81 54 LEU B CA 1
ATOM 1389 C C . LEU B 1 54 ? 11.289 5.223 -2.854 1 98.81 54 LEU B C 1
ATOM 1391 O O . LEU B 1 54 ? 12.508 5.203 -2.695 1 98.81 54 LEU B O 1
ATOM 1395 N N . LEU B 1 55 ? 10.742 4.934 -4.016 1 98.69 55 LEU B N 1
ATOM 1396 C CA . LEU B 1 55 ? 11.523 4.5 -5.172 1 98.69 55 LEU B CA 1
ATOM 1397 C C . LEU B 1 55 ? 11.32 5.445 -6.352 1 98.69 55 LEU B C 1
ATOM 1399 O O . LEU B 1 55 ? 10.188 5.633 -6.809 1 98.69 55 LEU B O 1
ATOM 1403 N N . HIS B 1 56 ? 12.391 6.012 -6.781 1 98.62 56 HIS B N 1
ATOM 1404 C CA . HIS B 1 56 ? 12.305 6.867 -7.961 1 98.62 56 HIS B CA 1
ATOM 1405 C C . HIS B 1 56 ? 11.844 6.074 -9.18 1 98.62 56 HIS B C 1
ATOM 1407 O O . HIS B 1 56 ? 12.289 4.945 -9.398 1 98.62 56 HIS B O 1
ATOM 1413 N N . VAL B 1 57 ? 11.055 6.688 -10 1 97.81 57 VAL B N 1
ATOM 1414 C CA . VAL B 1 57 ? 10.359 6.02 -11.094 1 97.81 57 VAL B CA 1
ATOM 1415 C C . VAL B 1 57 ? 11.375 5.449 -12.078 1 97.81 57 VAL B C 1
ATOM 1417 O O . VAL B 1 57 ? 11.109 4.453 -12.75 1 97.81 57 VAL B O 1
ATOM 1420 N N . GLN B 1 58 ? 12.547 5.949 -12.164 1 97.5 58 GLN B N 1
ATOM 1421 C CA . GLN B 1 58 ? 13.562 5.453 -13.086 1 97.5 58 GLN B CA 1
ATOM 1422 C C . GLN B 1 58 ? 14 4.043 -12.711 1 97.5 58 GLN B C 1
ATOM 1424 O O . GLN B 1 58 ? 14.484 3.289 -13.562 1 97.5 58 GLN B O 1
ATOM 1429 N N . ALA B 1 59 ? 13.859 3.635 -11.484 1 97.5 59 ALA B N 1
ATOM 1430 C CA . ALA B 1 59 ? 14.305 2.328 -11.008 1 97.5 59 ALA B CA 1
ATOM 1431 C C . ALA B 1 59 ? 13.148 1.33 -10.984 1 97.5 59 ALA B C 1
ATOM 1433 O O . ALA B 1 59 ? 13.359 0.137 -10.75 1 97.5 59 ALA B O 1
ATOM 1434 N N . VAL B 1 60 ? 11.93 1.758 -11.273 1 97.94 60 VAL B N 1
ATOM 1435 C CA . VAL B 1 60 ? 10.703 0.991 -11.07 1 97.94 60 VAL B CA 1
ATOM 1436 C C . VAL B 1 60 ? 10.656 -0.18 -12.047 1 97.94 60 VAL B C 1
ATOM 1438 O O . VAL B 1 60 ? 10.297 -1.298 -11.672 1 97.94 60 VAL B O 1
ATOM 1441 N N . PRO B 1 61 ? 11.086 0.006 -13.305 1 96.75 61 PRO B N 1
ATOM 1442 C CA . PRO B 1 61 ? 10.961 -1.111 -14.242 1 96.75 61 PRO B CA 1
ATOM 1443 C C . PRO B 1 61 ? 11.688 -2.367 -13.766 1 96.75 61 PRO B C 1
ATOM 1445 O O . PRO B 1 61 ? 11.172 -3.477 -13.914 1 96.75 61 PRO B O 1
ATOM 1448 N N . GLU B 1 62 ? 12.789 -2.303 -13.133 1 95 62 GLU B N 1
ATOM 1449 C CA . GLU B 1 62 ? 13.523 -3.453 -12.617 1 95 62 GLU B CA 1
ATOM 1450 C C . GLU B 1 62 ? 12.703 -4.23 -11.594 1 95 62 GLU B C 1
ATOM 1452 O O . GLU B 1 62 ? 12.852 -5.445 -11.469 1 95 62 GLU B O 1
ATOM 1457 N N . LEU B 1 63 ? 11.836 -3.541 -10.938 1 97.31 63 LEU B N 1
ATOM 1458 C CA . LEU B 1 63 ? 11.055 -4.121 -9.852 1 97.31 63 LEU B CA 1
ATOM 1459 C C . LEU B 1 63 ? 9.797 -4.797 -10.375 1 97.31 63 LEU B C 1
ATOM 1461 O O . LEU B 1 63 ? 9.406 -5.859 -9.891 1 97.31 63 LEU B O 1
ATOM 1465 N N . ILE B 1 64 ? 9.219 -4.215 -11.453 1 98.19 64 ILE B N 1
ATOM 1466 C CA . ILE B 1 64 ? 7.852 -4.645 -11.742 1 98.19 64 ILE B CA 1
ATOM 1467 C C . ILE B 1 64 ? 7.777 -5.195 -13.164 1 98.19 64 ILE B C 1
ATOM 1469 O O . ILE B 1 64 ? 6.707 -5.59 -13.633 1 98.19 64 ILE B O 1
ATOM 1473 N N . ASP B 1 65 ? 8.883 -5.242 -13.867 1 96.94 65 ASP B N 1
ATOM 1474 C CA . ASP B 1 65 ? 8.836 -5.777 -15.219 1 96.94 65 ASP B CA 1
ATOM 1475 C C . ASP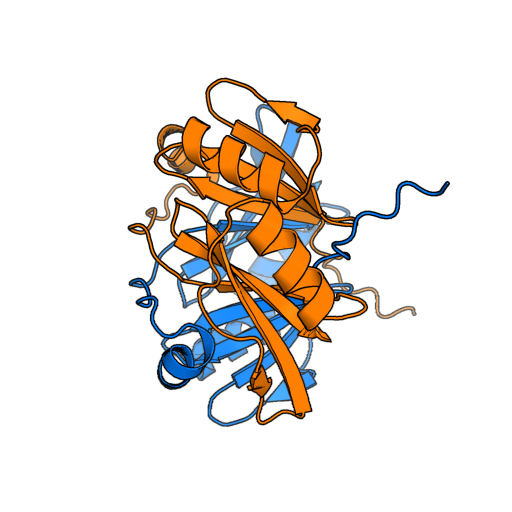 B 1 65 ? 8.172 -7.152 -15.25 1 96.94 65 ASP B C 1
ATOM 1477 O O . ASP B 1 65 ? 8.453 -7.996 -14.398 1 96.94 65 ASP B O 1
ATOM 1481 N N . PRO B 1 66 ? 7.316 -7.398 -16.141 1 97.5 66 PRO B N 1
ATOM 1482 C CA . PRO B 1 66 ? 7.027 -6.648 -17.375 1 97.5 66 PRO B CA 1
ATOM 1483 C C . PRO B 1 66 ? 5.832 -5.711 -17.219 1 97.5 66 PRO B C 1
ATOM 1485 O O . PRO B 1 66 ? 5.375 -5.121 -18.203 1 97.5 66 PRO B O 1
ATOM 1488 N N . ALA B 1 67 ? 5.246 -5.539 -16.031 1 97.31 67 ALA B N 1
ATOM 1489 C CA . ALA B 1 67 ? 4.086 -4.672 -15.852 1 97.31 67 ALA B CA 1
ATOM 1490 C C . ALA B 1 67 ? 4.445 -3.213 -16.109 1 97.31 67 ALA B C 1
ATOM 149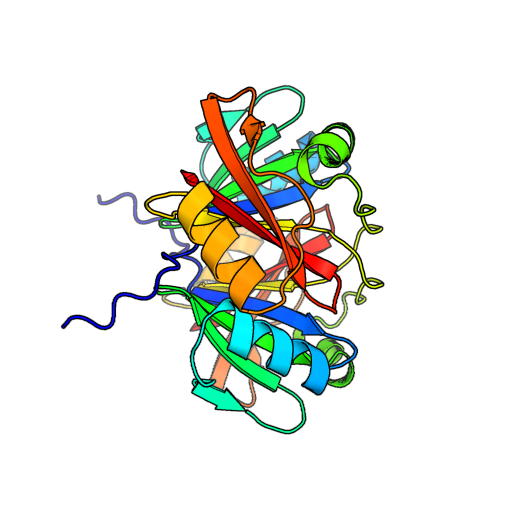2 O O . ALA B 1 67 ? 5.531 -2.76 -15.742 1 97.31 67 ALA B O 1
ATOM 1493 N N . PRO B 1 68 ? 3.566 -2.514 -16.625 1 93.5 68 PRO B N 1
ATOM 1494 C CA . PRO B 1 68 ? 3.816 -1.08 -16.797 1 93.5 68 PRO B CA 1
ATOM 1495 C C . PRO B 1 68 ? 3.516 -0.272 -15.539 1 93.5 68 PRO B C 1
ATOM 1497 O O . PRO B 1 68 ? 2.561 -0.577 -14.82 1 93.5 68 PRO B O 1
ATOM 1500 N N . MET B 1 69 ? 4.344 0.731 -15.336 1 93.56 69 MET B N 1
ATOM 1501 C CA . MET B 1 69 ? 4.074 1.694 -14.273 1 93.56 69 MET B CA 1
ATOM 1502 C C . MET B 1 69 ? 2.9 2.596 -14.633 1 93.56 69 MET B C 1
ATOM 1504 O O . MET B 1 69 ? 2.771 3.018 -15.789 1 93.56 69 MET B O 1
ATOM 1508 N N . ALA B 1 70 ? 2.137 2.926 -13.695 1 92.88 70 ALA B N 1
ATOM 1509 C CA . ALA B 1 70 ? 1.021 3.84 -13.922 1 92.88 70 ALA B CA 1
ATOM 1510 C C . ALA B 1 70 ? 1.47 5.293 -13.797 1 92.88 70 ALA B C 1
ATOM 1512 O O . ALA B 1 70 ? 2.459 5.586 -13.125 1 92.88 70 ALA B O 1
ATOM 1513 N N . ALA B 1 71 ? 0.653 6.188 -14.422 1 91.12 71 ALA B N 1
ATOM 1514 C CA . ALA B 1 71 ? 0.824 7.617 -14.188 1 91.12 71 ALA B CA 1
ATOM 1515 C C . ALA B 1 71 ? 0.546 7.965 -12.727 1 91.12 71 ALA B C 1
ATOM 1517 O O . ALA B 1 71 ? -0.115 7.207 -12.016 1 91.12 71 ALA B O 1
ATOM 1518 N N . PRO B 1 72 ? 1.081 9.086 -12.281 1 90.88 72 PRO B N 1
ATOM 1519 C CA . PRO B 1 72 ? 0.816 9.484 -10.898 1 90.88 72 PRO B CA 1
ATOM 1520 C C . PRO B 1 72 ? -0.676 9.57 -10.586 1 90.88 72 PRO B C 1
ATOM 1522 O O . PRO B 1 72 ? -1.465 9.984 -11.438 1 90.88 72 PRO B O 1
ATOM 1525 N N . GLY B 1 73 ? -1.049 9.234 -9.43 1 92.56 73 GLY B N 1
ATOM 1526 C CA . GLY B 1 73 ? -2.426 9.266 -8.961 1 92.56 73 GLY B CA 1
ATOM 1527 C C . GLY B 1 73 ? -2.699 8.266 -7.852 1 92.56 73 GLY B C 1
ATOM 1528 O O . GLY B 1 73 ? -1.827 7.473 -7.496 1 92.56 73 GLY B O 1
ATOM 1529 N N . VAL B 1 74 ? -3.924 8.328 -7.367 1 97.94 74 VAL B N 1
ATOM 1530 C CA . VAL B 1 74 ? -4.266 7.512 -6.207 1 97.94 74 VAL B CA 1
ATOM 1531 C C . VAL B 1 74 ? -4.785 6.152 -6.672 1 97.94 74 VAL B C 1
ATOM 1533 O O . VAL B 1 74 ? -5.75 6.074 -7.434 1 97.94 74 VAL B O 1
ATOM 1536 N N . ARG B 1 75 ? -4.156 5.137 -6.223 1 97.44 75 ARG B N 1
ATOM 1537 C CA . ARG B 1 75 ? -4.609 3.789 -6.555 1 97.44 75 ARG B CA 1
ATOM 1538 C C . ARG B 1 75 ? -4.887 2.979 -5.293 1 97.44 75 ARG B C 1
ATOM 1540 O O . ARG B 1 75 ? -5.473 1.896 -5.359 1 97.44 75 ARG B O 1
ATOM 1547 N N . ALA B 1 76 ? -4.43 3.443 -4.184 1 98.56 76 ALA B N 1
ATOM 1548 C CA . ALA B 1 76 ? -4.594 2.811 -2.879 1 98.56 76 ALA B CA 1
ATOM 1549 C C . ALA B 1 76 ? -4.543 3.844 -1.758 1 98.56 76 ALA B C 1
ATOM 1551 O O . ALA B 1 76 ? -4.027 4.949 -1.946 1 98.56 76 ALA B O 1
ATOM 1552 N N . VAL B 1 77 ? -5.059 3.521 -0.662 1 98.88 77 VAL B N 1
ATOM 1553 C CA . VAL B 1 77 ? -4.977 4.332 0.55 1 98.88 77 VAL B CA 1
ATOM 1554 C C . VAL B 1 77 ? -4.395 3.498 1.689 1 98.88 77 VAL B C 1
ATOM 1556 O O . VAL B 1 77 ? -4.777 2.342 1.88 1 98.88 77 VAL B O 1
ATOM 1559 N N . TYR B 1 78 ? -3.461 4.059 2.381 1 98.81 78 TYR B N 1
ATOM 1560 C CA . TYR B 1 78 ? -2.77 3.393 3.48 1 98.81 78 TYR B CA 1
ATOM 1561 C C . TYR B 1 78 ? -3.221 3.949 4.824 1 98.81 78 TYR B C 1
ATOM 1563 O O . TYR B 1 78 ? -3.014 5.129 5.117 1 98.81 78 TYR B O 1
ATOM 1571 N N . THR B 1 79 ? -3.76 3.109 5.66 1 98.69 79 THR B N 1
ATOM 1572 C CA . THR B 1 79 ? -4.379 3.58 6.895 1 98.69 79 THR B CA 1
ATOM 1573 C C . THR B 1 79 ? -3.463 3.33 8.086 1 98.69 79 THR B C 1
ATOM 1575 O O . THR B 1 79 ? -2.986 2.211 8.289 1 98.69 79 THR B O 1
ATOM 1578 N N . ILE B 1 80 ? -3.238 4.355 8.789 1 98 80 ILE B N 1
ATOM 1579 C CA . ILE B 1 80 ? -2.518 4.25 10.055 1 98 80 ILE B CA 1
ATOM 1580 C C . ILE B 1 80 ? -3.432 4.664 11.203 1 98 80 ILE B C 1
ATOM 1582 O O . ILE B 1 80 ? -4.203 5.617 11.078 1 98 80 ILE B O 1
ATOM 1586 N N . GLY B 1 81 ? -3.367 3.871 12.266 1 96.56 81 GLY B N 1
ATOM 1587 C CA . GLY B 1 81 ? -4.066 4.254 13.484 1 96.56 81 GLY B CA 1
ATOM 1588 C C . GLY B 1 81 ? -3.348 5.336 14.266 1 96.56 81 GLY B C 1
ATOM 1589 O O . GLY B 1 81 ? -2.119 5.32 14.375 1 96.56 81 GLY B O 1
ATOM 1590 N N . VAL B 1 82 ? -4.09 6.285 14.742 1 96.56 82 VAL B N 1
ATOM 1591 C CA . VAL B 1 82 ? -3.549 7.309 15.625 1 96.56 82 VAL B CA 1
ATOM 1592 C C . VAL B 1 82 ? -4.395 7.402 16.891 1 96.56 82 VAL B C 1
ATOM 1594 O O . VAL B 1 82 ? -5.551 6.973 16.906 1 96.56 82 VAL B O 1
ATOM 1597 N N . GLU B 1 83 ? -3.816 7.859 17.938 1 94.75 83 GLU B N 1
ATOM 1598 C CA . GLU B 1 83 ? -4.547 7.973 19.203 1 94.75 83 GLU B CA 1
ATOM 1599 C C . GLU B 1 83 ? -5.66 9.008 19.094 1 94.75 83 GLU B C 1
ATOM 1601 O O . GLU B 1 83 ? -6.73 8.836 19.688 1 94.75 83 GLU B O 1
ATOM 1606 N N . ASP B 1 84 ? -5.387 10.086 18.438 1 96.25 84 ASP B N 1
ATOM 1607 C CA . ASP B 1 84 ? -6.285 11.219 18.281 1 96.25 84 ASP B CA 1
ATOM 1608 C C . ASP B 1 84 ? -6.113 11.867 16.906 1 96.25 84 ASP B C 1
ATOM 1610 O O . ASP B 1 84 ? -5.105 12.516 16.641 1 96.25 84 ASP B O 1
ATOM 1614 N N . VAL B 1 85 ? -7.18 11.773 16.047 1 98 85 VAL B N 1
ATOM 1615 C CA . VAL B 1 85 ? -7.098 12.234 14.672 1 98 85 VAL B CA 1
ATOM 1616 C C . VAL B 1 85 ? -6.906 13.75 14.641 1 98 85 VAL B C 1
ATOM 1618 O O . VAL B 1 85 ? -6.078 14.258 13.883 1 98 85 VAL B O 1
ATOM 1621 N N . ASP B 1 86 ? -7.617 14.484 15.469 1 98 86 ASP B N 1
ATOM 1622 C CA . ASP B 1 86 ? -7.543 15.945 15.461 1 98 86 ASP B CA 1
ATOM 1623 C C . ASP B 1 86 ? -6.16 16.422 15.906 1 98 86 ASP B C 1
ATOM 1625 O O . ASP B 1 86 ? -5.617 17.375 15.344 1 98 86 ASP B O 1
ATOM 1629 N N . ALA B 1 87 ? -5.613 15.781 16.906 1 97.5 87 ALA B N 1
ATOM 1630 C CA . ALA B 1 87 ? -4.262 16.125 17.344 1 97.5 87 ALA B CA 1
ATOM 1631 C C . ALA B 1 87 ? -3.24 15.852 16.25 1 97.5 87 ALA B C 1
ATOM 1633 O O . ALA B 1 87 ? -2.305 16.625 16.047 1 97.5 87 ALA B O 1
ATOM 1634 N N . ALA B 1 88 ? -3.404 14.703 15.562 1 97.31 88 ALA B N 1
ATOM 1635 C CA . ALA B 1 88 ? -2.516 14.383 14.453 1 97.31 88 ALA B CA 1
ATOM 1636 C C . ALA B 1 88 ? -2.605 15.438 13.352 1 97.31 88 ALA B C 1
ATOM 1638 O O . ALA B 1 88 ? -1.587 15.844 12.789 1 97.31 88 ALA B O 1
ATOM 1639 N N . CYS B 1 89 ? -3.828 15.883 13.023 1 98 89 CYS B N 1
ATOM 1640 C CA . CYS B 1 89 ? -4.027 16.906 12.016 1 98 89 CYS B CA 1
ATOM 1641 C C . CYS B 1 89 ? -3.324 18.203 12.406 1 98 89 CYS B C 1
ATOM 1643 O O . CYS B 1 89 ? -2.678 18.844 11.57 1 98 89 CYS B O 1
ATOM 1645 N N . ALA B 1 90 ? -3.482 18.562 13.664 1 97.88 90 ALA B N 1
ATOM 1646 C CA . ALA B 1 90 ? -2.828 19.781 14.148 1 97.88 90 ALA B CA 1
ATOM 1647 C C . ALA B 1 90 ? -1.312 19.672 14.008 1 97.88 90 ALA B C 1
ATOM 1649 O O . ALA B 1 90 ? -0.655 20.641 13.602 1 97.88 90 ALA B O 1
ATOM 1650 N N . ARG B 1 91 ? -0.793 18.531 14.344 1 96.62 91 ARG B N 1
ATOM 1651 C CA . ARG B 1 91 ? 0.638 18.297 14.188 1 96.62 91 ARG B CA 1
ATOM 1652 C C . ARG B 1 91 ? 1.067 18.469 12.734 1 96.62 91 ARG B C 1
ATOM 1654 O O . ARG B 1 91 ? 2.066 19.141 12.453 1 96.62 91 ARG B O 1
ATOM 1661 N N . LEU B 1 92 ? 0.337 17.859 11.828 1 97.56 92 LEU B N 1
ATOM 1662 C CA . LEU B 1 92 ? 0.676 17.922 10.406 1 97.56 92 LEU B CA 1
ATOM 1663 C C . LEU B 1 92 ? 0.607 19.344 9.883 1 97.56 92 LEU B C 1
ATOM 1665 O O . LEU B 1 92 ? 1.469 19.766 9.109 1 97.56 92 LEU B O 1
ATOM 1669 N N . GLU B 1 93 ? -0.402 20.047 10.242 1 97.31 93 GLU B N 1
ATOM 1670 C CA . GLU B 1 93 ? -0.503 21.453 9.875 1 97.31 93 GLU B CA 1
ATOM 1671 C C . GLU B 1 93 ? 0.714 22.25 10.352 1 97.31 93 GLU B C 1
ATOM 1673 O O . GLU B 1 93 ? 1.226 23.109 9.633 1 97.31 93 GLU B O 1
ATOM 1678 N N . GLY B 1 94 ? 1.111 21.984 11.586 1 97.56 94 GLY B N 1
ATOM 1679 C CA . GLY B 1 94 ? 2.297 22.625 12.133 1 97.56 94 GLY B CA 1
ATOM 1680 C C . GLY B 1 94 ? 3.553 22.344 11.328 1 97.56 94 GLY B C 1
ATOM 1681 O O . GLY B 1 94 ? 4.512 23.109 11.367 1 97.56 94 GLY B O 1
ATOM 1682 N N . GLN B 1 95 ? 3.572 21.219 10.641 1 97.81 95 GLN B N 1
ATOM 1683 C CA . GLN B 1 95 ? 4.703 20.828 9.805 1 97.81 95 GLN B CA 1
ATOM 1684 C C . GLN B 1 95 ? 4.535 21.328 8.375 1 97.81 95 GLN B C 1
ATOM 1686 O O . GLN B 1 95 ? 5.32 20.984 7.496 1 97.81 95 GLN B O 1
ATOM 1691 N N . GLY B 1 96 ? 3.438 22.031 8.125 1 98.06 96 GLY B N 1
ATOM 1692 C CA . GLY B 1 96 ? 3.186 22.594 6.809 1 98.06 96 GLY B CA 1
ATOM 1693 C C . GLY B 1 96 ? 2.578 21.594 5.844 1 98.06 96 GLY B C 1
ATOM 1694 O O . GLY B 1 96 ? 2.688 21.75 4.625 1 98.06 96 GLY B O 1
ATOM 1695 N N . ILE B 1 97 ? 1.989 20.562 6.316 1 98.5 97 ILE B N 1
ATOM 1696 C CA . ILE B 1 97 ? 1.359 19.562 5.465 1 98.5 97 ILE B CA 1
ATOM 1697 C C . ILE B 1 97 ? -0.147 19.812 5.406 1 98.5 97 ILE B C 1
ATOM 1699 O O . ILE B 1 97 ? -0.821 19.797 6.441 1 98.5 97 ILE B O 1
ATOM 1703 N N . ALA B 1 98 ? -0.582 20.031 4.223 1 98.12 98 ALA B N 1
ATOM 1704 C CA . ALA B 1 98 ? -2.014 20.25 4.016 1 98.12 98 ALA B CA 1
ATOM 1705 C C . ALA B 1 98 ? -2.766 18.922 4.035 1 98.12 98 ALA B C 1
ATOM 1707 O O . ALA B 1 98 ? -2.279 17.906 3.508 1 98.12 98 ALA B O 1
ATOM 1708 N N . LEU B 1 99 ? -3.984 18.953 4.57 1 98.69 99 LEU B N 1
ATOM 1709 C CA . LEU B 1 99 ? -4.867 17.797 4.531 1 98.69 99 LEU B CA 1
ATOM 1710 C C . LEU B 1 99 ? -5.531 17.656 3.164 1 98.69 99 LEU B C 1
ATOM 1712 O O . LEU B 1 99 ? -5.918 18.656 2.559 1 98.69 99 LEU B O 1
ATOM 1716 N N . LEU B 1 100 ? -5.566 16.453 2.713 1 98.69 100 LEU B N 1
ATOM 1717 C CA . LEU B 1 100 ? -6.367 16.172 1.523 1 98.69 100 LEU B CA 1
ATOM 1718 C C . LEU B 1 100 ? -7.855 16.281 1.829 1 98.69 100 LEU B C 1
ATOM 1720 O O . LEU B 1 100 ? -8.609 16.891 1.057 1 98.69 100 LEU B O 1
ATOM 1724 N N . ASN B 1 101 ? -8.242 15.68 2.949 1 98.5 101 ASN B N 1
ATOM 1725 C CA . ASN B 1 101 ? -9.609 15.773 3.451 1 98.5 101 ASN B CA 1
ATOM 1726 C C . ASN B 1 101 ? -9.688 15.445 4.941 1 98.5 101 ASN B C 1
ATOM 1728 O O . ASN B 1 101 ? -8.727 14.938 5.52 1 98.5 101 ASN B O 1
ATOM 1732 N N . GLY B 1 102 ? -10.836 15.883 5.543 1 97.56 102 GLY B N 1
ATOM 1733 C CA . GLY B 1 102 ? -11.023 15.688 6.973 1 97.56 102 GLY B CA 1
ATOM 1734 C C . GLY B 1 102 ? -10.367 16.766 7.809 1 97.56 102 GLY B C 1
ATOM 1735 O O . GLY B 1 102 ? -9.953 17.812 7.285 1 97.56 102 GLY B O 1
ATOM 1736 N N . PRO B 1 103 ? -10.273 16.594 9.086 1 98.19 103 PRO B N 1
ATOM 1737 C CA . PRO B 1 103 ? -10.859 15.484 9.836 1 98.19 103 PRO B CA 1
ATOM 1738 C C . PRO B 1 103 ? -12.375 15.43 9.711 1 98.19 103 PRO B C 1
ATOM 1740 O O . PRO B 1 103 ? -13.031 16.469 9.594 1 98.19 103 PRO B O 1
ATOM 1743 N N . MET B 1 104 ? -12.859 14.125 9.641 1 97.81 104 MET B N 1
ATOM 1744 C CA . MET B 1 104 ? -14.305 13.93 9.523 1 97.81 104 MET B CA 1
ATOM 1745 C C . MET B 1 104 ? -14.719 12.57 10.07 1 97.81 104 MET B C 1
ATOM 1747 O O . MET B 1 104 ? -13.891 11.656 10.172 1 97.81 104 MET B O 1
ATOM 1751 N N . ASP B 1 105 ? -15.969 12.477 10.5 1 96.75 105 ASP B N 1
ATOM 1752 C CA . ASP B 1 105 ? -16.562 11.195 10.875 1 96.75 105 ASP B CA 1
ATOM 1753 C C . ASP B 1 105 ? -17.094 10.461 9.648 1 96.75 105 ASP B C 1
ATOM 1755 O O . ASP B 1 105 ? -17.891 11.016 8.891 1 96.75 105 ASP B O 1
ATOM 1759 N N . ARG B 1 106 ? -16.625 9.188 9.5 1 93.81 106 ARG B N 1
ATOM 1760 C CA . ARG B 1 106 ? -17.062 8.391 8.367 1 93.81 106 ARG B CA 1
ATOM 1761 C C . ARG B 1 106 ? -18.328 7.602 8.703 1 93.81 106 ARG B C 1
ATOM 1763 O O . ARG B 1 106 ? -18.609 7.355 9.875 1 93.81 106 ARG B O 1
ATOM 1770 N N . PRO B 1 107 ? -19.031 7.211 7.652 1 85.31 107 PRO B N 1
ATOM 1771 C CA . PRO B 1 107 ? -20.281 6.473 7.887 1 85.31 107 PRO B CA 1
ATOM 1772 C C . PRO B 1 107 ? -20.047 5.156 8.625 1 85.31 107 PRO B C 1
ATOM 1774 O O . PRO B 1 107 ? -20.984 4.629 9.25 1 85.31 107 PRO B O 1
ATOM 1777 N N . TRP B 1 108 ? -18.922 4.645 8.57 1 83.31 108 TRP B N 1
ATOM 1778 C CA . TRP B 1 108 ? -18.609 3.363 9.195 1 83.31 108 TRP B CA 1
ATOM 1779 C C . TRP B 1 108 ? -18.062 3.559 10.602 1 83.31 108 TRP B C 1
ATOM 1781 O O . TRP B 1 108 ? -17.344 2.697 11.117 1 83.31 108 TRP B O 1
ATOM 1791 N N . SER B 1 109 ? -18.234 4.707 11.195 1 86 109 SER B N 1
ATOM 1792 C CA . SER B 1 109 ? -18.094 5.039 12.609 1 86 109 SER B CA 1
ATOM 1793 C C . SER B 1 109 ? -16.625 5.195 12.992 1 86 109 SER B C 1
ATOM 1795 O O . SER B 1 109 ? -16.219 4.75 14.062 1 86 109 SER B O 1
ATOM 1797 N N . ILE B 1 110 ? -15.828 5.625 12.125 1 93.62 110 ILE B N 1
ATOM 1798 C CA . ILE B 1 110 ? -14.445 5.988 12.422 1 93.62 110 ILE B CA 1
ATOM 1799 C C . ILE B 1 110 ? -14.195 7.434 12.008 1 93.62 110 ILE B C 1
ATOM 1801 O O . ILE B 1 110 ? -14.883 7.965 11.125 1 93.62 110 ILE B O 1
ATOM 1805 N N . ARG B 1 111 ? -13.391 8.148 12.773 1 98.06 111 ARG B N 1
ATOM 1806 C CA . ARG B 1 111 ? -12.914 9.477 12.398 1 98.06 111 ARG B CA 1
ATOM 1807 C C . ARG B 1 111 ? -11.609 9.391 11.617 1 98.06 111 ARG B C 1
ATOM 1809 O O . ARG B 1 111 ? -10.695 8.664 12.008 1 98.06 111 ARG B O 1
ATOM 1816 N N . THR B 1 112 ? -11.602 10.078 10.438 1 98.44 112 THR B N 1
ATOM 1817 C CA . THR B 1 112 ? -10.414 9.969 9.602 1 98.44 112 THR B CA 1
ATOM 1818 C C . THR B 1 112 ? -9.969 11.344 9.102 1 98.44 112 THR B C 1
ATOM 1820 O O . THR B 1 112 ? -10.742 12.297 9.133 1 98.44 112 THR B O 1
ATOM 1823 N N . ALA B 1 113 ? -8.773 11.438 8.742 1 98.56 113 ALA B N 1
ATOM 1824 C CA . ALA B 1 113 ? -8.172 12.484 7.922 1 98.56 113 ALA B CA 1
ATOM 1825 C C . ALA B 1 113 ? -7.125 11.906 6.973 1 98.56 113 ALA B C 1
ATOM 1827 O O . ALA B 1 113 ? -6.512 10.875 7.266 1 98.56 113 ALA B O 1
ATOM 1828 N N . SER B 1 114 ? -6.969 12.57 5.836 1 98.81 114 SER B N 1
ATOM 1829 C CA . SER B 1 114 ? -6.016 12.031 4.875 1 98.81 114 SER B CA 1
ATOM 1830 C C . SER B 1 114 ? -5.035 13.109 4.41 1 98.81 114 SER B C 1
ATOM 1832 O O . SER B 1 114 ? -5.371 14.289 4.391 1 98.81 114 SER B O 1
ATOM 1834 N N . VAL B 1 115 ? -3.889 12.688 4.055 1 98.75 115 VAL B N 1
ATOM 1835 C CA . VAL B 1 115 ? -2.869 13.516 3.428 1 98.75 115 VAL B CA 1
ATOM 1836 C C . VAL B 1 115 ? -2.354 12.844 2.16 1 98.75 115 VAL B C 1
ATOM 1838 O O . VAL B 1 115 ? -2.457 11.625 2.016 1 98.75 115 VAL B O 1
ATOM 1841 N N . GLN B 1 116 ? -1.856 13.633 1.295 1 98.5 116 GLN B N 1
ATOM 1842 C CA . GLN B 1 116 ? -1.324 13.156 0.022 1 98.5 116 GLN B CA 1
ATOM 1843 C C . GLN B 1 116 ? 0.122 13.609 -0.171 1 98.5 116 GLN B C 1
ATOM 1845 O O . GLN B 1 116 ? 0.446 14.781 0.025 1 98.5 116 GLN B O 1
ATOM 1850 N N . ASP B 1 117 ? 0.981 12.664 -0.478 1 98.06 117 ASP B N 1
ATOM 1851 C CA . ASP B 1 117 ? 2.377 13.031 -0.699 1 98.06 117 ASP B CA 1
ATOM 1852 C C . ASP B 1 117 ? 2.574 13.633 -2.088 1 98.06 117 ASP B C 1
ATOM 1854 O O . ASP B 1 117 ? 1.642 13.672 -2.893 1 98.06 117 ASP B O 1
ATOM 1858 N N . PRO B 1 118 ? 3.703 14.148 -2.4 1 97.25 118 PRO B N 1
ATOM 1859 C CA . PRO B 1 118 ? 3.936 14.836 -3.676 1 97.25 118 PRO B CA 1
ATOM 1860 C C . PRO B 1 118 ? 3.746 13.914 -4.879 1 97.25 118 PRO B C 1
ATOM 1862 O O . PRO B 1 118 ? 3.549 14.398 -6 1 97.25 118 PRO B O 1
ATOM 1865 N N . SER B 1 119 ? 3.836 12.617 -4.664 1 95.94 119 SER B N 1
ATOM 1866 C CA . SER B 1 119 ? 3.727 11.672 -5.766 1 95.94 119 SER B CA 1
ATOM 1867 C C . SER B 1 119 ? 2.299 11.156 -5.91 1 95.94 119 SER B C 1
ATOM 1869 O O . SER B 1 119 ? 2.016 10.336 -6.789 1 95.94 119 SER B O 1
ATOM 1871 N N . GLY B 1 120 ? 1.449 11.531 -5.027 1 96.69 120 GLY B N 1
ATOM 1872 C CA . GLY B 1 120 ? 0.034 11.227 -5.168 1 96.69 120 GLY B CA 1
ATOM 1873 C C . GLY B 1 120 ? -0.434 10.125 -4.234 1 96.69 120 GLY B C 1
ATOM 1874 O O . GLY B 1 120 ? -1.619 9.789 -4.211 1 96.69 120 GLY B O 1
ATOM 1875 N N . HIS B 1 121 ? 0.423 9.531 -3.447 1 98.25 121 HIS B N 1
ATOM 1876 C CA . HIS B 1 121 ? 0.032 8.492 -2.5 1 98.25 121 HIS B CA 1
ATOM 1877 C C . HIS B 1 121 ? -0.722 9.086 -1.313 1 98.25 121 HIS B C 1
ATOM 1879 O O . HIS B 1 121 ? -0.369 10.156 -0.823 1 98.25 121 HIS B O 1
ATOM 1885 N N . VAL B 1 122 ? -1.695 8.32 -0.822 1 98.81 122 VAL B N 1
ATOM 1886 C CA . VAL B 1 122 ? -2.57 8.867 0.211 1 98.81 122 VAL B CA 1
ATOM 1887 C C . VAL B 1 122 ? -2.451 8.031 1.483 1 98.81 122 VAL B C 1
ATOM 1889 O O . VAL B 1 122 ? -2.576 6.801 1.441 1 98.81 122 VAL B O 1
ATOM 1892 N N . TRP B 1 123 ? -2.195 8.68 2.559 1 98.75 123 TRP B N 1
ATOM 1893 C CA . TRP B 1 123 ? -2.25 8.117 3.902 1 98.75 123 TRP B CA 1
ATOM 1894 C C . TRP B 1 123 ? -3.51 8.57 4.633 1 98.75 123 TRP B C 1
ATOM 1896 O O . TRP B 1 123 ? -3.855 9.75 4.613 1 98.75 123 TRP B O 1
ATOM 1906 N N . GLU B 1 124 ? -4.125 7.648 5.227 1 98.81 124 GLU B N 1
ATOM 1907 C CA . GLU B 1 124 ? -5.293 7.938 6.051 1 98.81 124 GLU B CA 1
ATOM 1908 C C . GLU B 1 124 ? -4.992 7.727 7.531 1 98.81 124 GLU B C 1
ATOM 1910 O O . GLU B 1 124 ? -4.547 6.652 7.93 1 98.81 124 GLU B O 1
ATOM 1915 N N . LEU B 1 125 ? -5.172 8.742 8.273 1 98.44 125 LEU B N 1
ATOM 1916 C CA . LEU B 1 125 ? -5.16 8.672 9.734 1 98.44 125 LEU B CA 1
ATOM 1917 C C . LEU B 1 125 ? -6.539 8.305 10.266 1 98.44 125 LEU B C 1
ATOM 1919 O O . LEU B 1 125 ? -7.543 8.906 9.883 1 98.44 125 LEU B O 1
ATOM 1923 N N . ALA B 1 126 ? -6.527 7.305 11.117 1 98.12 126 ALA B N 1
ATOM 1924 C CA . ALA B 1 126 ? -7.836 6.824 11.555 1 98.12 126 ALA B CA 1
ATOM 1925 C C . ALA B 1 126 ? -7.836 6.527 13.047 1 98.12 126 ALA B C 1
ATOM 1927 O O . ALA B 1 126 ? -6.805 6.168 13.617 1 98.12 126 ALA B O 1
ATOM 1928 N N . ARG B 1 127 ? -8.93 6.742 13.68 1 96 127 ARG B N 1
ATOM 1929 C CA . ARG B 1 127 ? -9.195 6.316 15.047 1 96 127 ARG B CA 1
ATOM 1930 C C . ARG B 1 127 ? -10.648 5.879 15.211 1 96 127 ARG B C 1
ATOM 1932 O O . ARG B 1 127 ? -11.555 6.512 14.672 1 96 127 ARG B O 1
#

Nearest PDB structures (foldseek):
  2i7r-assembly1_B  TM=8.364E-01  e=4.293E-11  Streptococcus pneumoniae
  3bqx-assembly1_A-2  TM=8.436E-01  e=4.305E-10  Fulvimarina pelagi HTCC2506
  4mym-assembly1_A-2  TM=8.412E-01  e=1.125E-09  Nocardioides sp. JS614
  5umq-assembly1_A  TM=7.606E-01  e=7.206E-09  Streptomyces sp. CB03234
  3rri-assembly1_A  TM=7.457E-01  e=3.831E-06  Alicyclobacillus acidocaldarius subsp. acidocaldarius DSM 446

Sequence (254 aa):
MSDETWAGTPTATTLFCEDLPATVDFYRRFLGQAPIFEDDSSCVFRIGETMINLLHVQAVPELIDPAPMAAPGVRAVYTIGVEDVDAACARLEGQGIALLNGPMDRPWSIRTASVQDPSGHVWELARMSDETWAGTPTATTLFCEDLPATVDFYRRFLGQAPIFEDDSSCVFRIGETMINLLHVQAVPELIDPAPMAAPGVRAVYTIGVEDVDAACARLEGQGIALLNGPMDRPWSIRTASVQDPSGHVWELAR

Organism: NCBI:txid1123501

Radius of gyration: 17.52 Å; Cα contacts (8 Å, |Δi|>4): 571; chains: 2; bounding box: 42×50×44 Å

Secondary structure (DSSP, 8-state):
-----SS--EEEEEEEESSHHHHHHHHHHHHTS--SEE-SSEEEEEETTEEEEEEEGGGHHHHHTTSPBPPSSBSEEEEEE-S-HHHHHHHHHHTTPPEEEEEEE-TTS-EEEEEE-TTS-EEEEE-/-----SS--EEEEEEEESSHHHHHHHHHHHHTS--SEE-SSEEEEEETTEEEEEEEGGGHHHHHTTSPBPPSSBSEEEEEE-S-HHHHHHHHHHTTPPEEEEEEE-TTS-EEEEEE-TTS-EEEEE-

pLDDT: mean 95.14, std 9.48, range [34.59, 98.88]

InterPro domains:
  IPR004360 Glyoxalase/fosfomycin resistance/dioxygenase domain [PF00903] (13-125)
  IPR029068 Glyoxalase/Bleomycin resistance protein/Dihydroxybiphenyl dioxygenase [G3DSA:3.10.180.10] (7-127)
  IPR029068 Glyoxalase/Bleomycin resistance protein/Dihydroxybiphenyl dioxygenase [SSF54593] (13-126)
  IPR037523 Vicinal oxygen chelate (VOC), core domain [PS51819] (9-127)